Protein AF-Q0U3T4-F1 (afdb_monomer)

Sequence (318 aa):
MARTIWIHTSEREGELGKEDLLNKLTALNLLNAFACSVKHRLRFEPGIDYPDLRERVEFLDTFAKAADVDIPPPSDKGKAKAVGEYLGVTFAESNPRKRIKRSKKPLGNLSLEILNHLSCYVHSVIDNDTLKIGLYQNQAITGIVQLNEALTGMDRVLQTPLPIAYSIAISQITWVYVMMLPFQLWDDLRWITIPGCIFAAYIIIGLAAIGREIENPFGNDVNDLPLEAYCEELELDIDTITSQPAPTAREFMRRDGNMPIWPLSQKNYESWAGRSKQDIRDALMTKTKADMAVRKSFAVSRDSESDEKAGHTLQQDA

Solvent-accessible surface area (backbone atoms only — not comparable to full-atom values): 18547 Å² total; per-residue (Å²): 84,66,65,55,56,60,59,56,40,56,66,52,79,69,74,56,18,56,50,46,51,52,49,50,52,51,51,48,46,42,54,48,32,33,49,46,41,44,50,35,54,65,50,47,49,84,59,46,95,42,88,87,37,28,86,64,44,68,91,55,96,44,56,19,61,72,32,36,85,63,52,69,75,90,75,84,80,53,74,73,38,54,53,28,40,76,70,60,38,72,89,42,48,78,67,60,55,51,57,64,73,67,34,90,62,76,53,59,54,56,42,59,54,48,48,51,54,50,48,52,50,56,49,52,36,47,76,68,58,29,38,72,52,67,70,58,49,49,49,46,53,52,35,52,51,51,53,52,51,48,52,52,53,53,49,48,60,71,72,60,62,78,62,67,66,55,62,48,49,52,48,53,50,52,53,53,48,55,69,47,45,50,73,72,36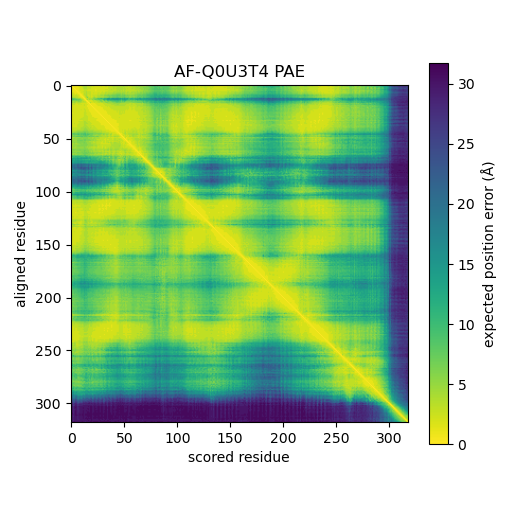,34,87,85,45,50,80,56,25,58,64,50,43,54,54,49,38,50,53,55,52,47,53,56,50,53,57,54,58,68,71,49,50,54,55,87,54,93,88,26,53,66,58,66,58,53,42,52,50,53,42,52,52,52,50,61,62,64,72,47,77,63,83,51,70,71,58,63,59,62,33,78,85,32,40,88,49,61,88,84,36,92,50,31,36,69,71,55,68,77,49,55,76,62,60,53,51,50,51,51,52,50,47,54,52,51,54,49,51,53,53,52,66,70,52,68,80,81,85,78,85,74,74,84,76,73,76,79,80,81,84,85,88,132

Mean predicted aligned error: 10.34 Å

Structure (mmCIF, N/CA/C/O backbone):
data_AF-Q0U3T4-F1
#
_entry.id   AF-Q0U3T4-F1
#
loop_
_atom_site.group_PDB
_atom_site.id
_atom_site.type_symbol
_atom_site.label_atom_id
_atom_site.label_alt_id
_atom_site.label_comp_id
_atom_site.label_asym_id
_atom_site.label_entity_id
_atom_site.label_seq_id
_atom_site.pdbx_PDB_ins_code
_atom_site.Cartn_x
_atom_site.Cartn_y
_atom_site.Cartn_z
_atom_site.occupancy
_atom_site.B_iso_or_equiv
_atom_site.auth_seq_id
_atom_site.auth_comp_id
_atom_site.auth_asym_id
_atom_site.auth_atom_id
_atom_site.pdbx_PDB_model_num
ATOM 1 N N . MET A 1 1 ? -4.725 1.822 12.295 1.00 88.06 1 MET A N 1
ATOM 2 C CA . MET A 1 1 ? -6.019 2.532 12.193 1.00 88.06 1 MET A CA 1
ATOM 3 C C . MET A 1 1 ? -7.215 1.581 12.275 1.00 88.06 1 MET A C 1
ATOM 5 O O . MET A 1 1 ? -8.011 1.764 13.183 1.00 88.06 1 MET A O 1
ATOM 9 N N . ALA A 1 2 ? -7.317 0.536 11.437 1.00 92.94 2 ALA A N 1
ATOM 10 C CA . ALA A 1 2 ? -8.445 -0.416 11.452 1.00 92.94 2 ALA A CA 1
ATOM 11 C C . ALA A 1 2 ? -8.785 -0.980 12.848 1.00 92.94 2 ALA A C 1
ATOM 13 O O . ALA A 1 2 ? -9.919 -0.875 13.303 1.00 92.94 2 ALA A O 1
ATOM 14 N N . ARG A 1 3 ? -7.779 -1.467 13.592 1.00 91.75 3 ARG A N 1
ATOM 15 C CA . ARG A 1 3 ? -7.954 -1.929 14.985 1.00 91.75 3 ARG A CA 1
ATOM 16 C C . ARG A 1 3 ? -8.492 -0.845 15.921 1.00 91.75 3 ARG A C 1
ATOM 18 O O . ARG A 1 3 ? -9.313 -1.142 16.778 1.00 91.75 3 ARG A O 1
ATOM 25 N N . THR A 1 4 ? -8.046 0.401 15.758 1.00 92.19 4 THR A N 1
ATOM 26 C CA . THR A 1 4 ? -8.520 1.533 16.566 1.00 92.19 4 THR A CA 1
ATOM 27 C C . THR A 1 4 ? -10.004 1.783 16.319 1.00 92.19 4 THR A C 1
ATOM 29 O O . THR A 1 4 ? -10.758 1.930 17.273 1.00 92.19 4 THR A O 1
ATOM 32 N N . ILE A 1 5 ? -10.430 1.748 15.053 1.00 93.19 5 ILE A N 1
ATOM 33 C CA . ILE A 1 5 ? -11.838 1.905 14.676 1.00 93.19 5 ILE A CA 1
ATOM 34 C C . ILE A 1 5 ? -12.667 0.731 15.208 1.00 93.19 5 ILE A C 1
ATOM 36 O O . ILE A 1 5 ? -13.675 0.960 15.869 1.00 93.19 5 ILE A O 1
ATOM 40 N N . TRP A 1 6 ? -12.232 -0.508 14.972 1.00 94.25 6 TRP A N 1
ATOM 41 C CA . TRP A 1 6 ? -13.007 -1.702 15.315 1.00 94.25 6 TRP A CA 1
ATOM 42 C C . TRP A 1 6 ? -13.125 -1.939 16.828 1.00 94.25 6 TRP A C 1
ATOM 44 O O . TRP A 1 6 ? -14.219 -2.176 17.329 1.00 94.25 6 TRP A O 1
ATOM 54 N N . ILE A 1 7 ? -12.013 -1.838 17.569 1.00 91.81 7 ILE A N 1
ATOM 55 C CA . ILE A 1 7 ? -11.947 -2.215 18.992 1.00 91.81 7 ILE A CA 1
ATOM 56 C C . ILE A 1 7 ? -12.351 -1.062 19.916 1.00 91.81 7 ILE A C 1
ATOM 58 O O . ILE A 1 7 ? -12.975 -1.296 20.949 1.00 91.81 7 ILE A O 1
ATOM 62 N N . HIS A 1 8 ? -11.952 0.174 19.602 1.00 91.75 8 HIS A N 1
ATOM 63 C CA . HIS A 1 8 ? -12.076 1.292 20.548 1.00 91.75 8 HIS A CA 1
ATOM 64 C C . HIS A 1 8 ? -13.295 2.182 20.311 1.00 91.75 8 HIS A C 1
ATOM 66 O O . HIS A 1 8 ? -13.649 2.957 21.199 1.00 91.75 8 HIS A O 1
ATOM 72 N N . THR A 1 9 ? -13.958 2.055 19.163 1.00 91.62 9 THR A N 1
ATOM 73 C CA . THR A 1 9 ? -15.224 2.748 18.906 1.00 91.62 9 THR A CA 1
ATOM 74 C C . THR A 1 9 ? -16.360 1.937 19.519 1.00 91.62 9 THR A C 1
ATOM 76 O O . THR A 1 9 ? -16.611 0.804 19.109 1.00 91.62 9 THR A O 1
ATOM 79 N N . SER A 1 10 ? -17.044 2.497 20.511 1.00 90.69 10 SER A N 1
ATOM 80 C CA . SER A 1 10 ? -18.231 1.872 21.103 1.00 90.69 10 SER A CA 1
ATOM 81 C C . SER A 1 10 ? -19.449 1.985 20.182 1.00 90.69 10 SER A C 1
ATOM 83 O O . SER A 1 10 ? -19.567 2.943 19.427 1.00 90.69 10 SER A O 1
ATOM 85 N N . GLU A 1 11 ? -20.336 0.994 20.232 1.00 91.75 11 GLU A N 1
ATOM 86 C CA . GLU A 1 11 ? -21.636 1.018 19.549 1.00 91.75 11 GLU A CA 1
ATOM 87 C C . GLU A 1 11 ? -22.706 1.494 20.531 1.00 91.75 11 GLU A C 1
ATOM 89 O O . GLU A 1 11 ? -22.725 1.063 21.689 1.00 91.75 11 GLU A O 1
ATOM 94 N N . ARG A 1 12 ? -23.572 2.413 20.090 1.00 91.06 12 ARG A N 1
ATOM 95 C CA . ARG A 1 12 ? -24.692 2.913 20.901 1.00 91.06 12 ARG A CA 1
ATOM 96 C C . ARG A 1 12 ? -25.803 1.862 21.017 1.00 91.06 12 ARG A C 1
ATOM 98 O O . ARG A 1 12 ? -25.859 0.907 20.251 1.00 91.06 12 ARG A O 1
ATOM 105 N N . GLU A 1 13 ? -26.703 2.021 21.986 1.00 89.06 13 GLU A N 1
ATOM 106 C CA . GLU A 1 13 ? -27.829 1.092 22.152 1.00 89.06 13 GLU A CA 1
ATOM 107 C C . GLU A 1 13 ? -28.941 1.329 21.109 1.00 89.06 13 GLU A C 1
ATOM 109 O O . GLU A 1 13 ? -29.185 2.459 20.678 1.00 89.06 13 GLU A O 1
ATOM 114 N N . GLY A 1 14 ? -29.647 0.258 20.724 1.00 89.19 14 GLY A N 1
ATOM 115 C CA . GLY A 1 14 ? -30.789 0.305 19.801 1.00 89.19 14 GLY A CA 1
ATOM 116 C C . GLY A 1 14 ? -30.404 0.369 18.317 1.00 89.19 14 GLY A C 1
ATOM 117 O O . GLY A 1 14 ? -29.352 -0.123 17.914 1.00 89.19 14 GLY A O 1
ATOM 118 N N . GLU A 1 15 ? -31.263 0.979 17.492 1.00 87.50 15 GLU A N 1
ATOM 119 C CA . GLU A 1 15 ? -31.046 1.119 16.037 1.00 87.50 15 GLU A CA 1
ATOM 120 C C . GLU A 1 15 ? -29.779 1.922 15.695 1.00 87.50 15 GLU A C 1
ATOM 122 O O . GLU A 1 15 ? -29.127 1.658 14.686 1.00 87.50 15 GLU A O 1
ATOM 127 N N . LEU A 1 16 ? -29.375 2.843 16.575 1.00 88.00 16 LEU A N 1
ATOM 128 C CA . LEU A 1 16 ? -28.151 3.633 16.419 1.00 88.00 16 LEU A CA 1
ATOM 129 C C . LEU A 1 16 ? -26.885 2.766 16.464 1.00 88.00 16 LEU A C 1
ATOM 131 O O . LEU A 1 16 ? -25.924 3.062 15.763 1.00 88.00 16 LEU A O 1
ATOM 135 N N . GLY A 1 17 ? -26.881 1.671 17.231 1.00 89.31 17 GLY A N 1
ATOM 136 C CA . GLY A 1 17 ? -25.743 0.747 17.272 1.00 89.31 17 GLY A CA 1
ATOM 137 C C . GLY A 1 17 ? -25.529 0.014 15.953 1.00 89.31 17 GLY A C 1
ATOM 138 O O . GLY A 1 17 ? -24.395 -0.201 15.527 1.00 89.31 17 GLY A O 1
ATOM 139 N N . LYS A 1 18 ? -26.623 -0.321 15.261 1.00 92.00 18 LYS A N 1
ATOM 140 C CA . LYS A 1 18 ? -26.563 -0.928 13.929 1.00 92.00 18 LYS A CA 1
ATOM 141 C C . LYS A 1 18 ? -26.003 0.054 12.902 1.00 92.00 18 LYS A C 1
ATOM 143 O O . LYS A 1 18 ? -25.188 -0.338 12.072 1.00 92.00 18 LYS A O 1
ATOM 148 N N . GLU A 1 19 ? -26.418 1.315 12.970 1.00 92.88 19 GLU A N 1
ATOM 149 C CA . GLU A 1 19 ? -25.866 2.380 12.131 1.00 92.88 19 G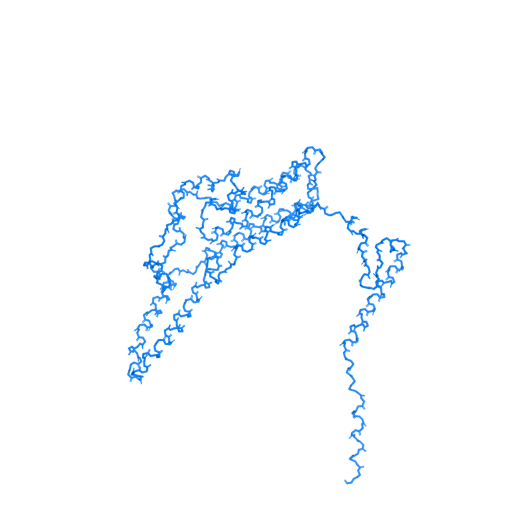LU A CA 1
ATOM 150 C C . GLU A 1 19 ? -24.367 2.582 12.400 1.00 92.88 19 GLU A C 1
ATOM 152 O O . GLU A 1 19 ? -23.573 2.598 11.462 1.00 92.88 19 GLU A O 1
ATOM 157 N N . ASP A 1 20 ? -23.958 2.634 13.671 1.00 92.88 20 ASP A N 1
ATOM 158 C CA . ASP A 1 20 ? -22.551 2.752 14.066 1.00 92.88 20 ASP A CA 1
ATOM 159 C C . ASP A 1 20 ? -21.711 1.592 13.514 1.00 92.88 20 ASP A C 1
ATOM 161 O O . ASP A 1 20 ? -20.620 1.811 12.985 1.00 92.88 20 ASP A O 1
ATOM 165 N N . LEU A 1 21 ? -22.225 0.360 13.572 1.00 92.62 21 LEU A N 1
ATOM 166 C CA . LEU A 1 21 ? -21.556 -0.813 13.011 1.00 92.62 21 LEU A CA 1
ATOM 167 C C . LEU A 1 21 ? -21.395 -0.715 11.485 1.00 92.62 21 LEU A C 1
ATOM 169 O O . LEU A 1 21 ? -20.313 -0.979 10.959 1.00 92.62 21 LEU A O 1
ATOM 173 N N . LEU A 1 22 ? -22.441 -0.299 10.766 1.00 93.81 22 LEU A N 1
ATOM 174 C CA . LEU A 1 22 ? -22.380 -0.098 9.313 1.00 93.81 22 LEU A CA 1
ATOM 175 C C . LEU A 1 22 ? -21.418 1.036 8.932 1.00 93.81 22 LEU A C 1
ATOM 177 O O . LEU A 1 22 ? -20.668 0.912 7.960 1.00 93.81 22 LEU A O 1
ATOM 181 N N . ASN A 1 23 ? -21.375 2.107 9.723 1.00 93.81 23 ASN A N 1
ATOM 182 C CA . ASN A 1 23 ? -20.444 3.215 9.531 1.00 93.81 23 ASN A CA 1
ATOM 183 C C . ASN A 1 23 ? -18.992 2.774 9.766 1.00 93.81 23 ASN A C 1
ATOM 185 O O . ASN A 1 23 ? -18.118 3.122 8.971 1.00 93.81 23 ASN A O 1
ATOM 189 N N . LYS A 1 24 ? -18.726 1.939 10.784 1.00 94.06 24 LYS A N 1
ATOM 190 C CA . LYS A 1 24 ? -17.404 1.320 10.987 1.00 94.06 24 LYS A CA 1
ATOM 191 C C . LYS A 1 24 ? -16.988 0.493 9.779 1.00 94.06 24 LYS A C 1
ATOM 193 O O . LYS A 1 24 ? -15.879 0.673 9.285 1.00 94.06 24 LYS A O 1
ATOM 198 N N . LEU A 1 25 ? -17.862 -0.394 9.298 1.00 94.00 25 LEU A N 1
ATOM 199 C CA . LEU A 1 25 ? -17.578 -1.236 8.132 1.00 94.00 25 LEU A CA 1
ATOM 200 C C . LEU A 1 25 ? -17.308 -0.388 6.887 1.00 94.00 25 LEU A C 1
ATOM 202 O O . LEU A 1 25 ? -16.352 -0.645 6.162 1.00 94.00 25 LEU A O 1
ATOM 206 N N . THR A 1 26 ? -18.084 0.675 6.684 1.00 95.12 26 THR A N 1
ATOM 207 C CA . THR A 1 26 ? -17.860 1.626 5.590 1.00 95.12 26 THR A CA 1
ATOM 208 C C . THR A 1 26 ? -16.496 2.305 5.718 1.00 95.12 26 THR A C 1
ATOM 210 O O . THR A 1 26 ? -15.739 2.340 4.752 1.00 95.12 26 THR A O 1
ATOM 213 N N . ALA A 1 27 ? -16.119 2.774 6.910 1.00 95.38 27 ALA A N 1
ATOM 214 C CA . ALA A 1 27 ? -14.804 3.367 7.145 1.00 95.38 27 ALA A CA 1
ATOM 215 C C . ALA A 1 27 ? -13.653 2.372 6.910 1.00 95.38 27 ALA A C 1
ATOM 217 O O . ALA A 1 27 ? -12.617 2.745 6.367 1.00 95.38 27 ALA A O 1
ATOM 218 N N . LEU A 1 28 ? -13.825 1.101 7.278 1.00 95.50 28 LEU A N 1
ATOM 219 C CA . LEU A 1 28 ? -12.842 0.050 7.010 1.00 95.50 28 LEU A CA 1
ATOM 220 C C . LEU A 1 28 ? -12.736 -0.268 5.510 1.00 95.50 28 LEU A C 1
ATOM 222 O O . LEU A 1 28 ? -11.628 -0.370 4.989 1.00 95.50 28 LEU A O 1
ATOM 226 N N . ASN A 1 29 ? -13.858 -0.302 4.791 1.00 95.00 29 ASN A N 1
ATOM 227 C CA . ASN A 1 29 ? -13.867 -0.426 3.332 1.00 95.00 29 ASN A CA 1
ATOM 228 C C . ASN A 1 29 ? -13.176 0.756 2.644 1.00 95.00 29 ASN A C 1
ATOM 230 O O . ASN A 1 29 ? -12.482 0.554 1.650 1.00 95.00 29 ASN A O 1
ATOM 234 N N . LEU A 1 30 ? -13.304 1.971 3.186 1.00 95.62 30 LEU A N 1
ATOM 235 C CA . LEU A 1 30 ? -12.577 3.145 2.698 1.00 95.62 30 LEU A CA 1
ATOM 236 C C . LEU A 1 30 ? -11.061 3.048 2.940 1.00 95.62 30 LEU A C 1
ATOM 238 O O . LEU A 1 30 ? -10.297 3.582 2.140 1.00 95.62 30 LEU A O 1
ATOM 242 N N . LEU A 1 31 ? -10.598 2.343 3.980 1.00 95.69 31 LEU A N 1
ATOM 243 C CA . LEU A 1 31 ? -9.165 2.058 4.154 1.00 95.69 31 LEU A CA 1
ATOM 244 C C . LEU A 1 31 ? -8.633 1.127 3.055 1.00 95.69 31 LEU A C 1
ATOM 246 O O . LEU A 1 31 ? -7.567 1.396 2.503 1.00 95.69 31 LEU A O 1
ATOM 250 N N . ASN A 1 32 ? -9.391 0.089 2.691 1.00 95.19 32 ASN A N 1
ATOM 251 C CA . ASN A 1 32 ? -9.050 -0.780 1.556 1.00 95.19 32 ASN A CA 1
ATOM 252 C C . ASN A 1 32 ? -9.109 -0.016 0.227 1.00 95.19 32 ASN A C 1
ATOM 254 O O . ASN A 1 32 ? -8.196 -0.111 -0.595 1.00 95.19 32 ASN A O 1
ATOM 258 N N . ALA A 1 33 ? -10.140 0.814 0.041 1.00 95.69 33 ALA A N 1
ATOM 259 C CA . ALA A 1 33 ? -10.273 1.665 -1.135 1.00 95.69 33 ALA A CA 1
ATOM 260 C C . ALA A 1 33 ? -9.103 2.649 -1.271 1.00 95.69 33 ALA A C 1
ATOM 262 O O . ALA A 1 33 ? -8.633 2.876 -2.381 1.00 95.69 33 ALA A O 1
ATOM 263 N N . PHE A 1 34 ? -8.595 3.194 -0.159 1.00 96.38 34 PHE A N 1
ATOM 264 C CA . PHE A 1 34 ? -7.404 4.043 -0.154 1.00 96.38 34 PHE A CA 1
ATOM 265 C C . PHE A 1 34 ? -6.159 3.294 -0.653 1.00 96.38 34 PHE A C 1
ATOM 267 O O . PHE A 1 34 ? -5.410 3.828 -1.469 1.00 96.38 34 PHE A O 1
ATOM 274 N N . ALA A 1 35 ? -5.934 2.053 -0.209 1.00 95.88 35 ALA A N 1
ATOM 275 C CA . ALA A 1 35 ? -4.806 1.251 -0.688 1.00 95.88 35 ALA A CA 1
ATOM 276 C C . ALA A 1 35 ? -4.906 0.987 -2.204 1.00 95.88 35 ALA A C 1
ATOM 278 O O . ALA A 1 35 ? -3.951 1.234 -2.946 1.00 95.88 35 ALA A O 1
ATOM 279 N N . CYS A 1 36 ? -6.093 0.600 -2.682 1.00 95.38 36 CYS A N 1
ATOM 280 C CA . CYS A 1 36 ? -6.341 0.370 -4.106 1.00 95.38 36 CYS A CA 1
ATOM 281 C C . CYS A 1 36 ? -6.208 1.664 -4.929 1.00 95.38 36 CYS A C 1
ATOM 283 O O . CYS A 1 36 ? -5.587 1.670 -5.992 1.00 95.38 36 CYS A O 1
ATOM 285 N N . SER A 1 37 ? -6.712 2.797 -4.430 1.00 95.31 37 SER A N 1
ATOM 286 C CA . SER A 1 37 ? -6.597 4.081 -5.129 1.00 95.31 37 SER A CA 1
ATOM 287 C C . SER A 1 37 ? -5.144 4.549 -5.233 1.00 95.31 37 SER A C 1
ATOM 289 O O . SER A 1 37 ? -4.747 5.114 -6.252 1.00 95.31 37 SER A O 1
ATOM 291 N N . VAL A 1 38 ? -4.324 4.294 -4.207 1.00 95.12 38 VAL A N 1
ATOM 292 C CA . VAL A 1 38 ? -2.877 4.545 -4.241 1.00 95.12 38 VAL A CA 1
ATOM 293 C C . VAL A 1 38 ? -2.198 3.684 -5.304 1.00 95.12 38 VAL A C 1
ATOM 295 O O . VAL A 1 38 ? -1.413 4.220 -6.083 1.00 95.12 38 VAL A O 1
ATOM 298 N N . LYS A 1 39 ? -2.522 2.389 -5.392 1.00 94.56 39 LYS A N 1
ATOM 299 C CA . LYS A 1 39 ? -1.996 1.503 -6.442 1.00 94.56 39 LYS A CA 1
ATOM 300 C C . LYS A 1 39 ? -2.257 2.070 -7.842 1.00 94.56 39 LYS A C 1
ATOM 302 O O . LYS A 1 39 ? -1.315 2.277 -8.607 1.00 94.56 39 LYS A O 1
ATOM 307 N N . HIS A 1 40 ? -3.512 2.390 -8.166 1.00 92.31 40 HIS A N 1
ATOM 308 C CA . HIS A 1 40 ? -3.862 2.946 -9.482 1.00 92.31 40 HIS A CA 1
ATOM 309 C C . HIS A 1 40 ? -3.188 4.300 -9.737 1.00 92.31 40 HIS A C 1
ATOM 311 O O . HIS A 1 40 ? -2.715 4.587 -10.841 1.00 92.31 40 HIS A O 1
ATOM 317 N N . ARG A 1 41 ? -3.045 5.123 -8.695 1.00 91.94 41 ARG A N 1
ATOM 318 C CA . ARG A 1 41 ? -2.297 6.379 -8.782 1.00 91.94 41 ARG A CA 1
ATOM 319 C C . ARG A 1 41 ? -0.833 6.151 -9.162 1.00 91.94 41 ARG A C 1
ATOM 321 O O . ARG A 1 41 ? -0.337 6.847 -10.051 1.00 91.94 41 ARG A O 1
ATOM 328 N N . LEU A 1 42 ? -0.161 5.189 -8.529 1.00 91.69 42 LEU A N 1
ATOM 329 C CA . LEU A 1 42 ? 1.243 4.871 -8.802 1.00 91.69 42 LEU A CA 1
ATOM 330 C C . LEU A 1 42 ? 1.460 4.364 -10.232 1.00 91.69 42 LEU A C 1
ATOM 332 O O . LEU A 1 42 ? 2.486 4.662 -10.838 1.00 91.69 42 LEU A O 1
ATOM 336 N N . ARG A 1 43 ? 0.457 3.706 -10.816 1.00 90.12 43 ARG A N 1
ATOM 337 C CA . ARG A 1 43 ? 0.480 3.234 -12.209 1.00 90.12 43 ARG A CA 1
ATOM 338 C C . ARG A 1 43 ? 0.032 4.255 -13.250 1.00 90.12 43 ARG A C 1
ATOM 340 O O . ARG A 1 43 ? -0.008 3.949 -14.440 1.00 90.12 43 ARG A O 1
ATOM 347 N N . PHE A 1 44 ? -0.273 5.487 -12.839 1.00 88.50 44 PHE A N 1
ATOM 348 C CA . PHE A 1 44 ? -0.847 6.519 -13.710 1.00 88.50 44 PHE A CA 1
ATOM 349 C C . PHE A 1 44 ? -2.163 6.084 -14.375 1.00 88.50 44 PHE A C 1
ATOM 351 O O . PHE A 1 44 ? -2.447 6.446 -15.522 1.00 88.50 44 PHE A O 1
ATOM 358 N N . GLU A 1 45 ? -2.973 5.334 -13.637 1.00 87.94 45 GLU A N 1
ATOM 359 C CA . GLU A 1 45 ? -4.289 4.842 -14.023 1.00 87.94 45 GLU A CA 1
ATOM 360 C C . GLU A 1 45 ? -5.366 5.766 -13.427 1.00 87.94 45 GLU A C 1
ATOM 362 O O . GLU A 1 45 ? -5.761 5.603 -12.276 1.00 87.94 45 GLU A O 1
ATOM 367 N N . PRO A 1 46 ? -5.823 6.805 -14.157 1.00 85.88 46 PRO A N 1
ATOM 368 C CA . PRO A 1 46 ? -6.833 7.720 -13.636 1.00 85.88 46 PRO A CA 1
ATOM 369 C C . PRO A 1 46 ? -8.234 7.102 -13.681 1.00 85.88 46 PRO A C 1
ATOM 371 O O . PRO A 1 46 ? -8.489 6.213 -14.499 1.00 85.88 46 PRO A O 1
ATOM 374 N N . GLY A 1 47 ? -9.140 7.659 -12.878 1.00 84.88 47 GLY A N 1
ATOM 375 C CA . GLY A 1 47 ? -10.559 7.301 -12.860 1.00 84.88 47 GLY A CA 1
ATOM 376 C C . GLY A 1 47 ? -10.946 6.424 -11.677 1.00 84.88 47 GLY A C 1
ATOM 377 O O . GLY A 1 47 ? -10.136 6.178 -10.782 1.00 84.88 47 GLY A O 1
ATOM 378 N N . ILE A 1 48 ? -12.202 5.984 -11.687 1.00 86.56 48 ILE A N 1
ATOM 379 C CA . ILE A 1 48 ? -12.765 5.072 -10.677 1.00 86.56 48 ILE A CA 1
ATOM 380 C C . ILE A 1 48 ? -13.205 3.730 -11.268 1.00 86.56 48 ILE A C 1
ATOM 382 O O . ILE A 1 48 ? -13.567 2.832 -10.513 1.00 86.56 48 ILE A O 1
ATOM 386 N N . ASP A 1 49 ? -13.188 3.596 -12.597 1.00 86.56 49 ASP A N 1
ATOM 387 C CA . ASP A 1 49 ? -13.716 2.443 -13.332 1.00 86.56 49 ASP A CA 1
ATOM 388 C C . ASP A 1 49 ? -12.766 1.232 -13.311 1.00 86.56 49 ASP A C 1
ATOM 390 O O . ASP A 1 49 ? -12.340 0.713 -14.343 1.00 86.56 49 ASP A O 1
ATOM 394 N N . TYR A 1 50 ? -12.401 0.801 -12.105 1.00 89.56 50 TYR A N 1
ATOM 395 C CA . TYR A 1 50 ? -11.625 -0.408 -11.844 1.00 89.56 50 TYR A CA 1
ATOM 396 C C . TYR A 1 50 ? -12.455 -1.344 -10.955 1.00 89.56 50 TYR A C 1
ATOM 398 O O . TYR A 1 50 ? -13.105 -0.863 -10.024 1.00 89.56 50 TYR A O 1
ATOM 406 N N . PRO A 1 51 ? -12.484 -2.661 -11.225 1.00 87.62 51 PRO A N 1
ATOM 407 C CA . PRO A 1 51 ? -13.388 -3.593 -10.541 1.00 87.62 51 PRO A CA 1
ATOM 408 C C . PRO A 1 51 ? -13.160 -3.662 -9.024 1.00 87.62 51 PRO A C 1
ATOM 410 O O . PRO A 1 51 ? -14.105 -3.809 -8.261 1.00 87.62 51 PRO A O 1
ATOM 413 N N . ASP A 1 52 ? -11.919 -3.497 -8.582 1.00 89.25 52 ASP A N 1
ATOM 414 C CA . ASP A 1 52 ? -11.491 -3.489 -7.182 1.00 89.25 52 ASP A CA 1
ATOM 415 C C . ASP A 1 52 ? -11.781 -2.169 -6.442 1.00 89.25 52 ASP A C 1
ATOM 417 O O . ASP A 1 52 ? -11.798 -2.130 -5.209 1.00 89.25 52 ASP A O 1
ATOM 421 N N . LEU A 1 53 ? -12.040 -1.084 -7.178 1.00 90.25 53 LEU A N 1
ATOM 422 C CA . LEU A 1 53 ? -12.196 0.264 -6.627 1.00 90.25 53 LEU A CA 1
ATOM 423 C C . LEU A 1 53 ? -13.620 0.809 -6.759 1.00 90.25 53 LEU A C 1
ATOM 425 O O . LEU A 1 53 ? -14.127 1.444 -5.831 1.00 90.25 53 LEU A O 1
ATOM 429 N N . ARG A 1 54 ? -14.267 0.563 -7.903 1.00 89.44 54 ARG A N 1
ATOM 430 C CA . ARG A 1 54 ? -15.561 1.138 -8.276 1.00 89.44 54 ARG A CA 1
ATOM 431 C C . ARG A 1 54 ? -16.610 0.876 -7.205 1.00 89.44 54 ARG A C 1
ATOM 433 O O . ARG A 1 54 ? -17.209 1.815 -6.689 1.00 89.44 54 ARG A O 1
ATOM 440 N N . GLU A 1 55 ? -16.767 -0.380 -6.806 1.00 89.00 55 GLU A N 1
ATOM 441 C CA . GLU A 1 55 ? -17.791 -0.797 -5.843 1.00 89.00 55 GLU A CA 1
ATOM 442 C C . GLU A 1 55 ? -17.614 -0.145 -4.461 1.00 89.00 55 GLU A C 1
ATOM 444 O O . GLU A 1 55 ? -18.589 0.095 -3.750 1.00 89.00 55 GLU A O 1
ATOM 449 N N . ARG A 1 56 ? -16.375 0.204 -4.089 1.00 89.19 56 ARG A N 1
ATOM 450 C CA . ARG A 1 56 ? -16.039 0.784 -2.778 1.00 89.19 56 ARG A CA 1
ATOM 451 C C . ARG A 1 56 ? -16.090 2.311 -2.742 1.00 89.19 56 ARG A C 1
ATOM 453 O O . ARG A 1 56 ? -16.027 2.884 -1.658 1.00 89.19 56 ARG A O 1
ATOM 460 N N . VAL A 1 57 ? -16.146 2.974 -3.895 1.00 91.38 57 VAL A N 1
ATOM 461 C CA . VAL A 1 57 ? -15.965 4.434 -4.005 1.00 91.38 57 VAL A CA 1
ATOM 462 C C . VAL A 1 57 ? -17.087 5.105 -4.796 1.00 91.38 57 VAL A C 1
ATOM 464 O O . VAL A 1 57 ? -17.304 6.303 -4.640 1.00 91.38 57 VAL A O 1
ATOM 467 N N . GLU A 1 58 ? -17.857 4.369 -5.601 1.00 89.75 58 GLU A N 1
ATOM 468 C CA . GLU A 1 58 ? -18.906 4.934 -6.462 1.00 89.75 58 GLU A CA 1
ATOM 469 C C . GLU A 1 58 ? -19.969 5.725 -5.684 1.00 89.75 58 GLU A C 1
ATOM 471 O O . GLU A 1 58 ? -20.534 6.680 -6.218 1.00 89.75 58 GLU A O 1
ATOM 476 N N . PHE A 1 59 ? -20.220 5.394 -4.416 1.00 91.31 59 PHE A N 1
ATOM 477 C CA . PHE A 1 59 ? -21.158 6.137 -3.570 1.00 91.31 59 PHE A CA 1
ATOM 478 C C . PHE A 1 59 ? -20.614 7.485 -3.062 1.00 91.31 59 PHE A C 1
ATOM 480 O O . PHE A 1 59 ? -21.398 8.309 -2.594 1.00 91.31 59 PHE A O 1
ATOM 487 N N . LEU A 1 60 ? -19.303 7.729 -3.150 1.00 90.69 60 LEU A N 1
ATOM 488 C CA . LEU A 1 60 ? -18.684 8.985 -2.732 1.00 90.69 60 LEU A CA 1
ATOM 489 C C . LEU A 1 60 ? -18.855 10.063 -3.810 1.00 90.69 60 LEU A C 1
ATOM 491 O O . LEU A 1 60 ? -18.741 9.802 -5.013 1.00 90.69 60 LEU A O 1
ATOM 495 N N . ASP A 1 61 ? -19.082 11.298 -3.370 1.00 88.94 61 ASP A N 1
ATOM 496 C CA . ASP A 1 61 ? -19.073 12.468 -4.246 1.00 88.94 61 ASP A CA 1
ATOM 497 C C . ASP A 1 61 ? -17.634 12.976 -4.401 1.00 88.94 61 ASP A C 1
ATOM 499 O O . ASP A 1 61 ? -17.123 13.719 -3.565 1.00 88.94 61 ASP A O 1
ATOM 503 N N . THR A 1 62 ? -16.954 12.490 -5.442 1.00 88.56 62 THR A N 1
ATOM 504 C CA . THR A 1 62 ? -15.531 12.753 -5.699 1.00 88.56 62 THR A CA 1
ATOM 505 C C . THR A 1 62 ? -15.327 13.467 -7.031 1.00 88.56 62 THR A C 1
ATOM 507 O O . THR A 1 62 ? -16.016 13.212 -8.025 1.00 88.56 62 THR A O 1
ATOM 510 N N . PHE A 1 63 ? -14.314 14.329 -7.091 1.00 86.94 63 PHE A N 1
ATOM 511 C CA . PHE A 1 63 ? -13.861 14.947 -8.336 1.00 86.94 63 PHE A CA 1
ATOM 512 C C . PHE A 1 63 ? -13.366 13.888 -9.323 1.00 86.94 63 PHE A C 1
ATOM 514 O O . PHE A 1 63 ? -13.577 14.032 -10.527 1.00 86.94 63 PHE A O 1
ATOM 521 N N . ALA A 1 64 ? -12.766 12.807 -8.816 1.00 85.38 64 ALA A N 1
ATOM 522 C CA . ALA A 1 64 ? -12.354 11.665 -9.625 1.00 85.38 64 ALA A CA 1
ATOM 523 C C . ALA A 1 64 ? -13.541 11.011 -10.352 1.00 85.38 64 ALA A C 1
ATOM 525 O O . ALA A 1 64 ? -13.464 10.789 -11.560 1.00 85.38 64 ALA A O 1
ATOM 526 N N . LYS A 1 65 ? -14.666 10.790 -9.656 1.00 86.44 65 LYS A N 1
ATOM 527 C CA . LYS A 1 65 ? -15.911 10.287 -10.259 1.00 86.44 65 LYS A CA 1
ATOM 528 C C . LYS A 1 65 ? -16.472 11.249 -11.303 1.00 86.44 65 LYS A C 1
ATOM 530 O O . LYS A 1 65 ? -16.865 10.828 -12.386 1.00 86.44 65 LYS A O 1
ATOM 535 N N . ALA A 1 66 ? -16.492 12.546 -11.001 1.00 85.88 66 ALA A N 1
ATOM 536 C CA . ALA A 1 66 ? -16.988 13.556 -11.934 1.00 85.88 66 ALA A CA 1
ATOM 537 C C . ALA A 1 66 ? -16.130 13.663 -13.209 1.00 85.88 66 ALA A C 1
ATOM 539 O O . ALA A 1 66 ? -16.641 14.013 -14.275 1.00 85.88 66 ALA A O 1
ATOM 540 N N . ALA A 1 67 ? -14.830 13.375 -13.106 1.00 83.81 67 ALA A N 1
ATOM 541 C CA . ALA A 1 67 ? -13.898 13.427 -14.224 1.00 83.81 67 ALA A CA 1
ATOM 542 C C . ALA A 1 67 ? -13.875 12.141 -15.069 1.00 83.81 67 ALA A C 1
ATOM 544 O O . ALA A 1 67 ? -13.426 12.197 -16.212 1.00 83.81 67 ALA A O 1
ATOM 545 N N . ASP A 1 68 ? -14.368 11.017 -14.539 1.00 81.38 68 ASP A N 1
ATOM 546 C CA . ASP A 1 68 ? -14.294 9.680 -15.146 1.00 81.38 68 ASP A CA 1
ATOM 547 C C . ASP A 1 68 ? -14.897 9.621 -16.561 1.00 81.38 68 ASP A C 1
ATOM 549 O O . ASP A 1 68 ? -14.295 9.077 -17.485 1.00 81.38 68 ASP A O 1
ATOM 553 N N . VAL A 1 69 ? -16.024 10.309 -16.767 1.00 76.38 69 VAL A N 1
ATOM 554 C CA . VAL A 1 69 ? -16.739 10.394 -18.057 1.00 76.38 69 VAL A CA 1
ATOM 555 C C . VAL A 1 69 ? -15.876 10.993 -19.178 1.00 76.38 69 VAL A C 1
ATOM 557 O O . VAL A 1 69 ? -16.071 10.690 -20.354 1.00 76.38 69 VAL A O 1
ATOM 560 N N . ASP A 1 70 ? -14.912 11.845 -18.828 1.00 77.31 70 ASP A N 1
ATOM 561 C CA . ASP A 1 70 ? -14.055 12.551 -19.781 1.00 77.31 70 ASP A CA 1
ATOM 562 C C . ASP A 1 70 ? -12.702 11.848 -20.009 1.00 77.31 70 ASP A C 1
ATOM 564 O O . ASP A 1 70 ? -11.873 12.333 -20.792 1.00 77.31 70 ASP A O 1
ATOM 568 N N . ILE A 1 71 ? -12.450 10.717 -19.336 1.00 79.62 71 ILE A N 1
ATOM 569 C CA . ILE A 1 71 ? -11.188 9.983 -19.440 1.00 79.62 71 ILE A CA 1
ATOM 570 C C . ILE A 1 71 ? -11.169 9.173 -20.742 1.00 79.62 71 ILE A C 1
ATOM 572 O O . ILE A 1 71 ? -12.034 8.330 -20.971 1.00 79.62 71 ILE A O 1
ATOM 576 N N . PRO A 1 72 ? -10.150 9.351 -21.606 1.00 77.62 72 PRO A N 1
ATOM 577 C CA . PRO A 1 72 ? -10.013 8.520 -22.792 1.00 77.62 72 PRO A CA 1
ATOM 578 C C . PRO A 1 72 ? -9.795 7.044 -22.416 1.00 77.62 72 PRO A C 1
ATOM 580 O O . PRO A 1 72 ? -8.956 6.768 -21.541 1.00 77.62 72 PRO A O 1
ATOM 583 N N . PRO A 1 73 ? -10.448 6.095 -23.117 1.00 76.31 73 PRO A N 1
ATOM 584 C CA . PRO A 1 73 ? -10.224 4.674 -22.891 1.00 76.31 73 PRO A CA 1
ATOM 585 C C . PRO A 1 73 ? -8.763 4.292 -23.183 1.00 76.31 73 PRO A C 1
ATOM 587 O O . PRO A 1 73 ? -8.058 5.002 -23.922 1.00 76.31 73 PRO A O 1
ATOM 590 N N . PRO A 1 74 ? -8.275 3.181 -22.602 1.00 72.12 74 PRO A N 1
ATOM 591 C CA . PRO A 1 74 ? -6.955 2.659 -22.923 1.00 72.12 74 PRO A CA 1
ATOM 592 C C . PRO A 1 74 ? -6.837 2.392 -24.432 1.00 72.12 74 PRO A C 1
ATOM 594 O O . PRO A 1 74 ? -7.772 1.943 -25.087 1.00 72.12 74 PRO A O 1
ATOM 597 N N . SER A 1 75 ? -5.680 2.728 -25.002 1.00 69.19 75 SER A N 1
ATOM 598 C CA . SER A 1 75 ? -5.379 2.513 -26.421 1.00 69.19 75 SER A CA 1
ATOM 599 C C . SER A 1 75 ? -4.577 1.231 -26.568 1.00 69.19 75 SER A C 1
ATOM 601 O O . SER A 1 75 ? -3.491 1.149 -25.992 1.00 69.19 75 SER A O 1
ATOM 603 N N . ASP A 1 76 ? -5.031 0.313 -27.419 1.00 66.25 76 ASP A N 1
ATOM 604 C CA . ASP A 1 76 ? -4.271 -0.893 -27.756 1.00 66.25 76 ASP A CA 1
ATOM 605 C C . ASP A 1 76 ? -2.915 -0.543 -28.382 1.00 66.25 76 ASP A C 1
ATOM 607 O O . ASP A 1 76 ? -2.788 0.371 -29.212 1.00 66.25 76 ASP A O 1
ATOM 611 N N . LYS A 1 77 ? -1.869 -1.263 -27.963 1.00 67.75 77 LYS A N 1
ATOM 612 C CA . LYS A 1 77 ? -0.516 -1.110 -28.509 1.00 67.75 77 LYS A CA 1
ATOM 613 C C . LYS A 1 77 ? -0.428 -1.854 -29.849 1.00 67.75 77 LYS A C 1
ATOM 615 O O . LYS A 1 77 ? -0.670 -3.053 -29.926 1.00 67.75 77 LYS A O 1
ATOM 620 N N . GLY A 1 78 ? -0.035 -1.160 -30.920 1.00 75.19 78 GLY A N 1
ATOM 621 C CA . GLY A 1 78 ? 0.258 -1.803 -32.208 1.00 75.19 78 GLY A CA 1
ATOM 622 C C . GLY A 1 78 ? 1.513 -2.691 -32.147 1.00 75.19 78 GLY A C 1
ATOM 623 O O . GLY A 1 78 ? 2.448 -2.391 -31.407 1.00 75.19 78 GLY A O 1
ATOM 624 N N . LYS A 1 79 ? 1.575 -3.748 -32.972 1.00 74.06 79 LYS A N 1
ATOM 625 C CA . LYS A 1 79 ? 2.657 -4.763 -32.962 1.00 74.06 79 LYS A CA 1
ATOM 626 C C . LYS A 1 79 ? 4.077 -4.180 -33.062 1.00 74.06 79 LYS A C 1
ATOM 628 O O . LYS A 1 79 ? 4.958 -4.592 -32.318 1.00 74.06 79 LYS A O 1
ATOM 633 N N . ALA A 1 80 ? 4.297 -3.186 -33.925 1.00 73.06 80 ALA A N 1
ATOM 634 C CA . ALA A 1 80 ? 5.604 -2.531 -34.073 1.00 73.06 80 ALA A CA 1
ATOM 635 C C . ALA A 1 80 ? 6.041 -1.770 -32.809 1.00 73.06 80 ALA A C 1
ATOM 637 O O . ALA A 1 80 ? 7.229 -1.671 -32.512 1.00 73.06 80 ALA A O 1
ATOM 638 N N . LYS A 1 81 ? 5.073 -1.255 -32.044 1.00 72.94 81 LYS A N 1
ATOM 639 C CA . LYS A 1 81 ? 5.327 -0.515 -30.811 1.00 72.94 81 LYS A CA 1
ATOM 640 C C . LYS A 1 81 ? 5.723 -1.448 -29.667 1.00 72.94 81 LYS A C 1
ATOM 642 O O . LYS A 1 81 ? 6.665 -1.141 -28.952 1.00 72.94 81 LYS A O 1
ATOM 647 N N . ALA A 1 82 ? 5.069 -2.606 -29.572 1.00 73.62 82 ALA A N 1
ATOM 648 C CA . ALA A 1 82 ? 5.420 -3.647 -28.607 1.00 73.62 82 ALA A CA 1
ATOM 649 C C . ALA A 1 82 ? 6.844 -4.189 -28.832 1.00 73.62 82 ALA A C 1
ATOM 651 O O . ALA A 1 82 ? 7.597 -4.361 -27.881 1.00 73.62 82 ALA A O 1
ATOM 652 N N . VAL A 1 83 ? 7.244 -4.392 -30.094 1.00 75.38 83 VAL A N 1
ATOM 653 C CA . VAL A 1 83 ? 8.614 -4.823 -30.427 1.00 75.38 83 VAL A CA 1
ATOM 654 C C . VAL A 1 83 ? 9.642 -3.743 -30.077 1.00 75.38 83 VAL A C 1
ATOM 656 O O . VAL A 1 83 ? 10.687 -4.058 -29.520 1.00 75.38 83 VAL A O 1
ATOM 659 N N . GLY A 1 84 ? 9.355 -2.470 -30.367 1.00 74.12 84 GLY A N 1
ATOM 660 C CA . GLY A 1 84 ? 10.254 -1.369 -30.008 1.00 74.12 84 GLY A CA 1
ATOM 661 C C . GLY A 1 84 ? 10.425 -1.195 -28.494 1.00 74.12 84 GLY A C 1
ATOM 662 O O . GLY A 1 84 ? 11.532 -0.924 -28.038 1.00 74.12 84 GLY A O 1
ATOM 663 N N . GLU A 1 85 ? 9.355 -1.399 -27.726 1.00 72.56 85 GLU A N 1
ATOM 664 C CA . GLU A 1 85 ? 9.365 -1.382 -26.258 1.00 72.56 85 GLU A CA 1
ATOM 665 C C . GLU A 1 85 ? 10.180 -2.556 -25.689 1.00 72.56 85 GLU A C 1
ATOM 667 O O . GLU A 1 85 ? 11.071 -2.334 -24.875 1.00 72.56 85 GLU A O 1
ATOM 672 N N . TYR A 1 86 ? 9.991 -3.773 -26.216 1.00 71.31 86 TYR A N 1
ATOM 673 C CA . TYR A 1 86 ? 10.792 -4.951 -25.850 1.00 71.31 86 TYR A CA 1
ATOM 674 C C . TYR A 1 86 ? 12.289 -4.768 -26.143 1.00 71.31 86 TYR A C 1
ATOM 676 O O . TYR A 1 86 ? 13.145 -5.150 -25.350 1.00 71.31 86 TYR A O 1
ATOM 684 N N . LEU A 1 87 ? 12.622 -4.133 -27.270 1.00 70.69 87 LEU A N 1
ATOM 685 C CA . LEU A 1 87 ? 14.004 -3.816 -27.639 1.00 70.69 87 LEU A CA 1
ATOM 686 C C . LEU A 1 87 ? 14.573 -2.604 -26.878 1.00 70.69 87 LEU A C 1
ATOM 688 O O . LEU A 1 87 ? 15.726 -2.232 -27.093 1.00 70.69 87 LEU A O 1
ATOM 692 N N . GLY A 1 88 ? 13.799 -1.964 -25.995 1.00 63.94 88 GLY A N 1
ATOM 693 C CA . GLY A 1 88 ? 14.268 -0.823 -25.208 1.00 63.94 88 GLY A CA 1
ATOM 694 C C . GLY A 1 88 ? 14.547 0.436 -26.030 1.00 63.94 88 GLY A C 1
ATOM 695 O O . GLY A 1 88 ? 15.386 1.261 -25.652 1.00 63.94 88 GLY A O 1
ATOM 696 N N . VAL A 1 89 ? 13.877 0.577 -27.177 1.00 68.25 89 VAL A N 1
ATOM 697 C CA . VAL A 1 89 ? 13.973 1.761 -28.030 1.00 68.25 89 VAL A CA 1
ATOM 698 C C . VAL A 1 89 ? 13.109 2.859 -27.416 1.00 68.25 89 VAL A C 1
ATOM 700 O O . VAL A 1 89 ? 11.885 2.857 -27.541 1.00 68.25 89 VAL A O 1
ATOM 703 N N . THR A 1 90 ? 13.755 3.832 -26.780 1.00 61.03 90 THR A N 1
ATOM 704 C CA . THR A 1 90 ? 13.108 4.875 -25.961 1.00 61.03 90 THR A CA 1
ATOM 705 C C . THR A 1 90 ? 12.066 5.720 -26.708 1.00 61.03 90 THR A C 1
ATOM 707 O O . THR A 1 90 ? 11.111 6.203 -26.108 1.00 61.03 90 THR A O 1
ATOM 710 N N . PHE A 1 91 ? 12.172 5.864 -28.034 1.00 62.19 91 PHE A N 1
ATOM 711 C CA . PHE A 1 91 ? 11.165 6.567 -28.848 1.00 62.19 91 PHE A CA 1
ATOM 712 C C . PHE A 1 91 ? 9.890 5.749 -29.124 1.00 62.19 91 PHE A C 1
ATOM 714 O O . PHE A 1 91 ? 8.869 6.317 -29.517 1.00 62.19 91 PHE A O 1
ATOM 721 N N . ALA A 1 92 ? 9.936 4.426 -28.945 1.00 61.84 92 ALA A N 1
ATOM 722 C CA . ALA A 1 92 ? 8.799 3.528 -29.144 1.00 61.84 92 ALA A CA 1
ATOM 723 C C . ALA A 1 92 ? 7.972 3.318 -27.861 1.00 61.84 92 ALA A C 1
ATOM 725 O O . ALA A 1 92 ? 6.842 2.833 -27.935 1.00 61.84 92 ALA A O 1
ATOM 726 N N . GLU A 1 93 ? 8.486 3.729 -26.704 1.00 64.25 93 GLU A N 1
ATOM 727 C CA . GLU A 1 93 ? 7.865 3.501 -25.402 1.00 64.25 93 GLU A CA 1
ATOM 728 C C . GLU A 1 93 ? 6.572 4.318 -25.222 1.00 64.25 93 GLU A C 1
ATOM 730 O O . GLU A 1 93 ? 6.438 5.479 -25.636 1.00 64.25 93 GLU A O 1
ATOM 735 N N . SER A 1 94 ? 5.535 3.699 -24.653 1.00 65.62 94 SER A N 1
ATOM 736 C CA . SER A 1 94 ? 4.293 4.414 -24.364 1.00 65.62 94 SER A CA 1
ATOM 737 C C . SER A 1 94 ? 4.432 5.233 -23.090 1.00 65.62 94 SER A C 1
ATOM 739 O O . SER A 1 94 ? 4.561 4.667 -22.017 1.00 65.62 94 SER A O 1
ATOM 741 N N . ASN A 1 95 ? 4.309 6.560 -23.191 1.00 72.12 95 ASN A N 1
ATOM 742 C CA . ASN A 1 95 ? 4.269 7.414 -22.005 1.00 72.12 95 ASN A CA 1
ATOM 743 C C . ASN A 1 95 ? 3.090 7.007 -21.088 1.00 72.12 95 ASN A C 1
ATOM 745 O O . ASN A 1 95 ? 1.937 7.180 -21.510 1.00 72.12 95 ASN A O 1
ATOM 749 N N . PRO A 1 96 ? 3.340 6.538 -19.851 1.00 70.94 96 PRO A N 1
ATOM 750 C CA . PRO A 1 96 ? 2.282 6.084 -18.945 1.00 70.94 96 PRO A CA 1
ATOM 751 C C . PRO A 1 96 ? 1.352 7.236 -18.530 1.00 70.94 96 PRO A C 1
ATOM 753 O O . PRO A 1 96 ? 0.152 7.060 -18.351 1.00 70.94 96 PRO A O 1
ATOM 756 N N . ARG A 1 97 ? 1.846 8.483 -18.544 1.00 77.12 97 ARG A N 1
ATOM 757 C CA . ARG A 1 97 ? 1.062 9.697 -18.244 1.00 77.12 97 ARG A CA 1
ATOM 758 C C . ARG A 1 97 ? 0.204 10.185 -19.413 1.00 77.12 97 ARG A C 1
ATOM 760 O O . ARG A 1 97 ? -0.425 11.239 -19.319 1.00 77.12 97 ARG A O 1
ATOM 767 N N . LYS A 1 98 ? 0.183 9.481 -20.550 1.00 79.31 98 LYS A N 1
ATOM 768 C CA . LYS A 1 98 ? -0.528 9.922 -21.763 1.00 79.31 98 LYS A CA 1
ATOM 769 C C . LYS A 1 98 ? -2.033 10.081 -21.539 1.00 79.31 98 LYS A C 1
ATOM 771 O O . LYS A 1 98 ? -2.606 11.021 -22.084 1.00 79.31 98 LYS A O 1
ATOM 776 N N . ARG A 1 99 ? -2.660 9.194 -20.757 1.00 79.62 99 ARG A N 1
ATOM 777 C CA . ARG A 1 99 ? -4.094 9.280 -20.419 1.00 79.62 99 ARG A CA 1
ATOM 778 C C . ARG A 1 99 ? -4.383 10.534 -19.596 1.00 79.62 99 ARG A C 1
ATOM 780 O O . ARG A 1 99 ? -5.227 11.332 -19.985 1.00 79.62 99 ARG A O 1
ATOM 787 N N . ILE A 1 100 ? -3.580 10.768 -18.559 1.00 82.81 100 ILE A N 1
ATOM 788 C CA . ILE A 1 100 ? -3.664 11.956 -17.698 1.00 82.81 100 ILE A CA 1
ATOM 789 C C . ILE A 1 100 ? -3.498 13.245 -18.516 1.00 82.81 100 ILE A C 1
ATOM 791 O O . ILE A 1 100 ? -4.332 14.139 -18.434 1.00 82.81 100 ILE A O 1
ATOM 795 N N . LYS A 1 101 ? -2.472 13.324 -19.376 1.00 81.81 101 LYS A N 1
ATOM 796 C CA . LYS A 1 101 ? -2.201 14.507 -20.219 1.00 81.81 101 LYS A CA 1
ATOM 797 C C . LYS A 1 101 ? -3.277 14.795 -21.269 1.00 81.81 101 LYS A C 1
ATOM 799 O O . LYS A 1 101 ? -3.336 15.909 -21.778 1.00 81.81 101 LYS A O 1
ATOM 804 N N . ARG A 1 102 ? -4.061 13.789 -21.662 1.00 80.62 102 ARG A N 1
ATOM 805 C CA . ARG A 1 102 ? -5.137 13.931 -22.653 1.00 80.62 102 ARG A CA 1
ATOM 806 C C . ARG A 1 102 ? -6.463 14.354 -22.032 1.00 80.62 102 ARG A C 1
ATOM 808 O O . ARG A 1 102 ? -7.333 14.800 -22.779 1.00 80.62 102 ARG A O 1
ATOM 815 N N . SER A 1 103 ? -6.619 14.212 -20.717 1.00 78.75 103 SER A N 1
ATOM 816 C CA . SER A 1 103 ? -7.808 14.701 -20.027 1.00 78.75 103 SER A CA 1
ATOM 817 C C . SER A 1 103 ? -7.886 16.222 -20.133 1.00 78.75 103 SER A C 1
ATOM 819 O O . SER A 1 103 ? -6.898 16.925 -19.920 1.00 78.75 103 SER A O 1
ATOM 821 N N . LYS A 1 104 ? -9.074 16.732 -20.465 1.00 77.06 104 LYS A N 1
ATOM 822 C CA . LYS A 1 104 ? -9.344 18.177 -20.532 1.00 77.06 104 LYS A CA 1
ATOM 823 C C . LYS A 1 104 ? -9.694 18.769 -19.166 1.00 77.06 104 LYS A C 1
ATOM 825 O O . LYS A 1 104 ? -9.584 19.978 -18.990 1.00 77.06 104 LYS A O 1
ATOM 830 N N . LYS A 1 105 ? -10.133 17.932 -18.222 1.00 80.69 105 LYS A N 1
ATOM 831 C CA . LYS A 1 105 ? -10.533 18.329 -16.868 1.00 80.69 105 LYS A CA 1
ATOM 832 C C . LYS A 1 105 ? -9.524 17.838 -15.827 1.00 80.69 105 LYS A C 1
ATOM 834 O O . LYS A 1 105 ? -8.861 16.819 -16.058 1.00 80.69 105 LYS A O 1
ATOM 839 N N . PRO A 1 106 ? -9.406 18.534 -14.682 1.00 80.94 106 PRO A N 1
ATOM 840 C CA . PRO A 1 106 ? -8.634 18.027 -13.558 1.00 80.94 106 PRO A CA 1
ATOM 841 C C . PRO A 1 106 ? -9.253 16.714 -13.067 1.00 80.94 106 PRO A C 1
ATOM 843 O O . PRO A 1 106 ? -10.446 16.652 -12.795 1.00 80.94 106 PRO A O 1
ATOM 846 N N . LEU A 1 107 ? -8.432 15.670 -12.968 1.00 81.75 107 LEU A N 1
ATOM 847 C CA . LEU A 1 107 ? -8.864 14.305 -12.635 1.00 81.75 107 LEU A CA 1
ATOM 848 C C . LEU A 1 107 ? -9.060 14.072 -11.125 1.00 81.75 107 LEU A C 1
ATOM 850 O O . LEU A 1 107 ? -9.398 12.966 -10.722 1.00 81.75 107 LEU A O 1
ATOM 854 N N . GLY A 1 108 ? -8.822 15.090 -10.293 1.00 84.88 108 GLY A N 1
ATOM 855 C CA . GLY A 1 108 ? -8.836 14.953 -8.835 1.00 84.88 108 GLY A CA 1
ATOM 856 C C . GLY A 1 108 ? -7.669 14.123 -8.290 1.00 84.88 108 GLY A C 1
ATOM 857 O O . GLY A 1 108 ? -6.760 13.713 -9.021 1.00 84.88 108 GLY A O 1
ATOM 858 N N . ASN A 1 109 ? -7.676 13.901 -6.978 1.00 90.50 109 ASN A N 1
ATOM 859 C CA . ASN A 1 109 ? -6.775 12.958 -6.320 1.00 90.50 109 ASN A CA 1
ATOM 860 C C . ASN A 1 109 ? -7.611 12.079 -5.403 1.00 90.50 109 ASN A C 1
ATOM 862 O O . ASN A 1 109 ? -7.799 12.393 -4.229 1.00 90.50 109 ASN A O 1
ATOM 866 N N . LEU A 1 110 ? -8.077 10.964 -5.960 1.00 92.62 110 LEU A N 1
ATOM 867 C CA . LEU A 1 110 ? -9.004 10.087 -5.270 1.00 92.62 110 LEU A CA 1
ATOM 868 C C . LEU A 1 110 ? -8.478 9.618 -3.908 1.00 92.62 110 LEU A C 1
ATOM 870 O O . LEU A 1 110 ? -9.230 9.616 -2.941 1.00 92.62 110 LEU A O 1
ATOM 874 N N . SER A 1 111 ? -7.186 9.295 -3.799 1.00 94.38 111 SER A N 1
ATOM 875 C CA . SER A 1 111 ? -6.592 8.871 -2.527 1.00 94.38 111 SER A CA 1
ATOM 876 C C . SER A 1 111 ? -6.711 9.951 -1.447 1.00 94.38 111 SER A C 1
ATOM 878 O O . SER A 1 111 ? -7.027 9.636 -0.305 1.00 94.38 111 SER A O 1
ATOM 880 N N . LEU A 1 112 ? -6.518 11.230 -1.794 1.00 94.19 112 LEU A N 1
ATOM 881 C CA . LEU A 1 112 ? -6.723 12.342 -0.853 1.00 94.19 112 LEU A CA 1
ATOM 882 C C . LEU A 1 112 ? -8.204 12.566 -0.538 1.00 94.19 112 LEU A C 1
ATOM 884 O O . LEU A 1 112 ? -8.555 12.870 0.598 1.00 94.19 112 LEU A O 1
ATOM 888 N N . GLU A 1 113 ? -9.078 12.412 -1.528 1.00 94.12 113 GLU A N 1
ATOM 889 C CA . GLU A 1 113 ? -10.522 12.570 -1.344 1.00 94.12 113 GLU A CA 1
ATOM 890 C C . GLU A 1 113 ? -11.080 11.493 -0.396 1.00 94.12 113 GLU A C 1
ATOM 892 O O . GLU A 1 113 ? -11.832 11.815 0.523 1.00 94.12 113 GLU A O 1
ATOM 897 N N . ILE A 1 114 ? -10.618 10.242 -0.514 1.00 95.75 114 ILE A N 1
ATOM 898 C CA . ILE A 1 114 ? -10.930 9.161 0.435 1.00 95.75 114 ILE A CA 1
ATOM 899 C C . ILE A 1 114 ? -10.426 9.503 1.846 1.00 95.75 114 ILE A C 1
ATOM 901 O O . ILE A 1 114 ? -11.158 9.316 2.821 1.00 95.75 114 ILE A O 1
ATOM 905 N N . LEU A 1 115 ? -9.211 10.054 1.981 1.00 95.75 115 LEU A N 1
ATOM 906 C CA . LEU A 1 115 ? -8.692 10.494 3.283 1.00 95.75 115 LEU A CA 1
ATOM 907 C C . LEU A 1 115 ? -9.542 11.610 3.908 1.00 95.75 115 LEU A C 1
ATOM 909 O O . LEU A 1 115 ? -9.737 11.607 5.124 1.00 95.75 115 LEU A O 1
ATOM 913 N N . ASN A 1 116 ? -10.096 12.524 3.105 1.00 94.94 116 ASN A N 1
ATOM 914 C CA . ASN A 1 116 ? -11.017 13.549 3.602 1.00 94.94 116 ASN A CA 1
ATOM 915 C C . ASN A 1 116 ? -12.288 12.919 4.186 1.00 94.94 116 ASN A C 1
ATOM 917 O O . ASN A 1 116 ? -12.686 13.268 5.297 1.00 94.94 116 ASN A O 1
ATOM 921 N N . HIS A 1 117 ? -12.884 11.943 3.494 1.00 95.31 117 HIS A N 1
ATOM 922 C CA . HIS A 1 117 ? -14.052 11.219 4.006 1.00 95.31 117 HIS A CA 1
ATOM 923 C C . HIS A 1 117 ? -13.736 10.427 5.285 1.00 95.31 117 HIS A C 1
ATOM 925 O O . HIS A 1 117 ? -14.520 10.455 6.234 1.00 95.31 117 HIS A O 1
ATOM 931 N N . LEU A 1 118 ? -12.566 9.784 5.360 1.00 95.81 118 LEU A N 1
ATOM 932 C CA . LEU A 1 118 ? -12.096 9.111 6.577 1.00 95.81 118 LEU A CA 1
ATOM 933 C C . LEU A 1 118 ? -11.894 10.086 7.745 1.00 95.81 118 LEU A C 1
ATOM 935 O O . LEU A 1 118 ? -12.220 9.757 8.885 1.00 95.81 118 LEU A O 1
ATOM 939 N N . SER A 1 119 ? -11.395 11.292 7.470 1.00 96.19 119 SER A N 1
ATOM 940 C CA . SER A 1 119 ? -11.256 12.355 8.469 1.00 96.19 119 SER A CA 1
ATOM 941 C C . SER A 1 119 ? -12.614 12.807 9.007 1.00 96.19 119 SER A C 1
ATOM 943 O O . SER A 1 119 ? -12.803 12.871 10.223 1.00 96.19 119 SER A O 1
ATOM 945 N N . CYS A 1 120 ? -13.598 13.015 8.125 1.00 95.56 120 CYS A N 1
ATOM 946 C CA . CYS A 1 120 ? -14.975 13.315 8.524 1.00 95.56 120 CYS A CA 1
ATOM 947 C C . CYS A 1 120 ? -15.585 12.196 9.380 1.00 95.56 120 CYS A C 1
ATOM 949 O O . CYS A 1 120 ? -16.240 12.484 10.381 1.00 95.56 120 CYS A O 1
ATOM 951 N N . TYR A 1 121 ? -15.335 10.927 9.039 1.00 95.62 121 TYR A N 1
ATOM 952 C CA . TYR A 1 121 ? -15.781 9.797 9.854 1.00 95.62 121 TYR A CA 1
ATOM 953 C C . TYR A 1 121 ? -15.177 9.838 11.265 1.00 95.62 121 TYR A C 1
ATOM 955 O O . TYR A 1 121 ? -15.919 9.781 12.246 1.00 95.62 121 TYR A O 1
ATOM 963 N N . VAL A 1 122 ? -13.854 10.003 11.390 1.00 95.06 122 VAL A N 1
ATOM 964 C CA . VAL A 1 122 ? -13.192 10.091 12.704 1.00 95.06 122 VAL A CA 1
ATOM 965 C C . VAL A 1 122 ? -13.735 11.267 13.517 1.00 95.06 122 VAL A C 1
ATOM 967 O O . VAL A 1 122 ? -14.001 11.097 14.705 1.00 95.06 122 VAL A O 1
ATO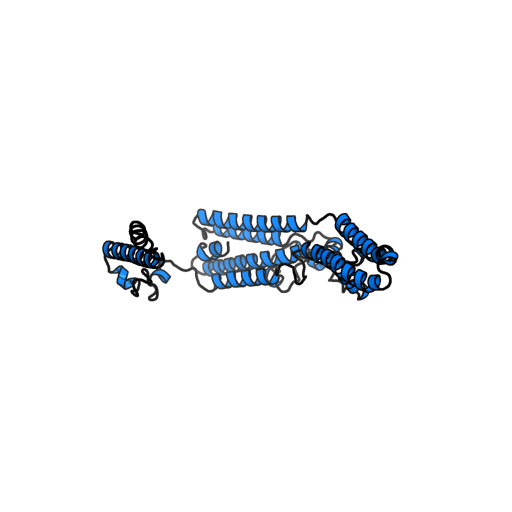M 970 N N . HIS A 1 123 ? -13.972 12.420 12.887 1.00 94.75 123 HIS A N 1
ATOM 971 C CA . HIS A 1 123 ? -14.601 13.569 13.542 1.00 94.75 123 HIS A CA 1
ATOM 972 C C . HIS A 1 123 ? -16.004 13.231 14.065 1.00 94.75 123 HIS A C 1
ATOM 974 O O . HIS A 1 123 ? -16.290 13.453 15.236 1.00 94.75 123 HIS A O 1
ATOM 980 N N . SER A 1 124 ? -16.854 12.604 13.243 1.00 94.12 124 SER A N 1
ATOM 981 C CA . SER A 1 124 ? -18.219 12.224 13.640 1.00 94.12 124 SER A CA 1
ATOM 982 C C . SER A 1 124 ? -18.256 11.238 14.815 1.00 94.12 124 SER A C 1
ATOM 984 O O . SER A 1 124 ? -19.126 11.309 15.679 1.00 94.12 124 SER A O 1
ATOM 986 N N . VAL A 1 125 ? -17.280 10.331 14.880 1.00 93.56 125 VAL A N 1
ATOM 987 C CA . VAL A 1 125 ? -17.130 9.333 15.947 1.00 93.56 125 VAL A CA 1
ATOM 988 C C . VAL A 1 125 ? -16.695 9.977 17.270 1.00 93.56 125 VAL A C 1
ATOM 990 O O . VAL A 1 125 ? -17.102 9.517 18.344 1.00 93.56 125 VAL A O 1
ATOM 993 N N . ILE A 1 126 ? -15.900 11.048 17.192 1.00 93.25 126 ILE A N 1
ATOM 994 C CA . ILE A 1 126 ? -15.501 11.871 18.339 1.00 93.25 126 ILE A CA 1
ATOM 995 C C . ILE A 1 126 ? -16.688 12.709 18.826 1.00 93.25 126 ILE A C 1
ATOM 997 O O . ILE A 1 126 ? -16.990 12.665 20.015 1.00 93.25 126 ILE A O 1
ATOM 1001 N N . ASP A 1 127 ? -17.395 13.394 17.923 1.00 93.12 127 ASP A N 1
ATOM 1002 C CA . ASP A 1 127 ? -18.551 14.240 18.261 1.00 93.12 127 ASP A CA 1
ATOM 1003 C C . ASP A 1 127 ? -19.697 13.447 18.901 1.00 93.12 127 ASP A C 1
ATOM 1005 O O . ASP A 1 127 ? -20.368 13.931 19.808 1.00 93.12 127 ASP A O 1
ATOM 1009 N N . ASN A 1 128 ? -19.914 12.210 18.448 1.00 90.62 128 ASN A N 1
ATOM 1010 C CA . ASN A 1 128 ? -20.966 11.333 18.964 1.00 90.62 128 ASN A CA 1
ATOM 1011 C C . ASN A 1 128 ? -20.569 10.575 20.248 1.00 90.62 128 ASN A C 1
ATOM 1013 O O . ASN A 1 128 ? -21.290 9.660 20.653 1.00 90.62 128 ASN A O 1
ATOM 1017 N N . ASP A 1 129 ? -19.418 10.884 20.861 1.00 90.44 129 ASP A N 1
ATOM 1018 C CA . ASP A 1 129 ? -18.890 10.233 22.073 1.00 90.44 129 ASP A CA 1
ATOM 1019 C C . ASP A 1 129 ? -18.741 8.699 21.969 1.00 90.44 129 ASP A C 1
ATOM 1021 O O . ASP A 1 129 ? -18.679 7.974 22.971 1.00 90.44 129 ASP A O 1
ATOM 1025 N N . THR A 1 130 ? -18.645 8.167 20.748 1.00 90.38 130 THR A N 1
ATOM 1026 C CA . THR A 1 130 ? -18.438 6.726 20.521 1.00 90.38 130 THR A CA 1
ATOM 1027 C C . THR A 1 130 ? -16.979 6.329 20.747 1.00 90.38 130 THR A C 1
ATOM 1029 O O . THR A 1 130 ? -16.710 5.239 21.263 1.00 90.38 130 THR A O 1
ATOM 1032 N N . LEU A 1 131 ? -16.030 7.232 20.470 1.00 90.75 131 LEU A N 1
ATOM 1033 C CA . LEU A 1 131 ? -14.606 7.085 20.782 1.00 90.75 131 LEU A CA 1
ATOM 1034 C C . LEU A 1 131 ? -14.216 7.974 21.969 1.00 90.75 131 LEU A C 1
ATOM 1036 O O . LEU A 1 131 ? -13.696 9.072 21.807 1.00 90.75 131 LEU A O 1
ATOM 1040 N N . LYS A 1 132 ? -14.463 7.485 23.186 1.00 89.12 132 LYS A N 1
ATOM 1041 C CA . LYS A 1 132 ? -14.409 8.291 24.424 1.00 89.12 132 LYS A CA 1
ATOM 1042 C C . LYS A 1 132 ? -13.001 8.656 24.896 1.00 89.12 132 LYS A C 1
ATOM 1044 O O . LYS A 1 132 ? -12.792 9.680 25.536 1.00 89.12 132 LYS A O 1
ATOM 1049 N N . ILE A 1 133 ? -12.029 7.778 24.661 1.00 92.25 133 ILE A N 1
ATOM 1050 C CA . ILE A 1 133 ? -10.687 7.915 25.238 1.00 92.25 133 ILE A CA 1
ATOM 1051 C C . ILE A 1 133 ? -9.832 8.781 24.313 1.00 92.25 133 ILE A C 1
ATOM 1053 O O . ILE A 1 133 ? -9.506 8.361 23.203 1.00 92.25 133 ILE A O 1
ATOM 1057 N N . GLY A 1 134 ? -9.387 9.941 24.808 1.00 91.81 134 GLY A N 1
ATOM 1058 C CA . GLY A 1 134 ? -8.590 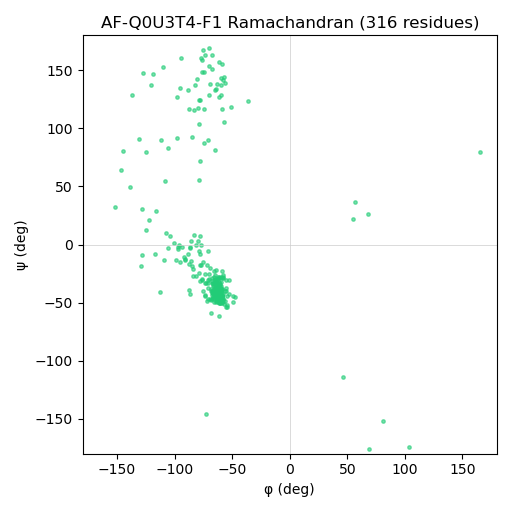10.903 24.034 1.00 91.81 134 GLY A CA 1
ATOM 1059 C C . GLY A 1 134 ? -7.309 10.331 23.412 1.00 91.81 134 GLY A C 1
ATOM 1060 O O . GLY A 1 134 ? -6.914 10.737 22.323 1.00 91.81 134 GLY A O 1
ATOM 1061 N N . LEU A 1 135 ? -6.687 9.325 24.039 1.00 93.44 135 LEU A N 1
ATOM 1062 C CA . LEU A 1 135 ? -5.525 8.637 23.462 1.00 93.44 135 LEU A CA 1
ATOM 1063 C C . LEU A 1 135 ? -5.867 7.908 22.151 1.00 93.44 135 LEU A C 1
ATOM 1065 O O . LEU A 1 135 ? -5.096 7.969 21.197 1.00 93.44 135 LEU A O 1
ATOM 1069 N N . TYR A 1 136 ? -7.026 7.247 22.079 1.00 93.31 136 TYR A N 1
ATOM 1070 C CA . TYR A 1 136 ? -7.449 6.551 20.862 1.00 93.31 136 TYR A CA 1
ATOM 1071 C C . TYR A 1 136 ? -7.956 7.519 19.792 1.00 93.31 136 TYR A C 1
ATOM 1073 O O . TYR A 1 136 ? -7.755 7.255 18.608 1.00 93.31 136 TYR A O 1
ATOM 1081 N N . GLN A 1 137 ? -8.529 8.659 20.191 1.00 93.94 137 GLN A N 1
ATOM 1082 C CA . GLN A 1 137 ? -8.833 9.760 19.270 1.00 93.94 137 GLN A CA 1
ATOM 1083 C C . GLN A 1 137 ? -7.550 10.266 18.598 1.00 93.94 137 GLN A C 1
ATOM 1085 O O . GLN A 1 137 ? -7.471 10.324 17.372 1.00 93.94 137 GLN A O 1
ATOM 1090 N N . ASN A 1 138 ? -6.506 10.540 19.391 1.00 94.38 138 ASN A N 1
ATOM 1091 C CA . ASN A 1 138 ? -5.201 10.938 18.868 1.00 94.38 138 ASN A CA 1
ATOM 1092 C C . ASN A 1 138 ? -4.611 9.861 17.946 1.00 94.38 138 ASN A C 1
ATOM 1094 O O . ASN A 1 138 ? -4.183 10.178 16.841 1.00 94.38 138 ASN A O 1
ATOM 1098 N N . GLN A 1 139 ? -4.674 8.586 18.339 1.00 94.62 139 GLN A N 1
ATOM 1099 C CA . GLN A 1 139 ? -4.187 7.480 17.514 1.00 94.62 139 GLN A CA 1
ATOM 1100 C C . GLN A 1 139 ? -4.932 7.356 16.172 1.00 94.62 139 GLN A C 1
ATOM 1102 O O . GLN A 1 139 ? -4.308 7.031 15.162 1.00 94.62 139 GLN A O 1
ATOM 1107 N N . ALA A 1 140 ? -6.244 7.609 16.136 1.00 94.19 140 ALA A N 1
ATOM 1108 C CA . ALA A 1 140 ? -7.022 7.607 14.898 1.00 94.19 140 ALA A CA 1
ATOM 1109 C C . ALA A 1 140 ? -6.595 8.752 13.964 1.00 94.19 140 ALA A C 1
ATOM 1111 O O . ALA A 1 140 ? -6.328 8.509 12.787 1.00 94.19 140 ALA A O 1
ATOM 1112 N N . ILE A 1 141 ? -6.442 9.967 14.503 1.00 94.44 141 ILE A N 1
ATOM 1113 C CA . ILE A 1 141 ? -5.979 11.143 13.749 1.00 94.44 141 ILE A CA 1
ATOM 1114 C C . ILE A 1 141 ? -4.552 10.926 13.230 1.00 9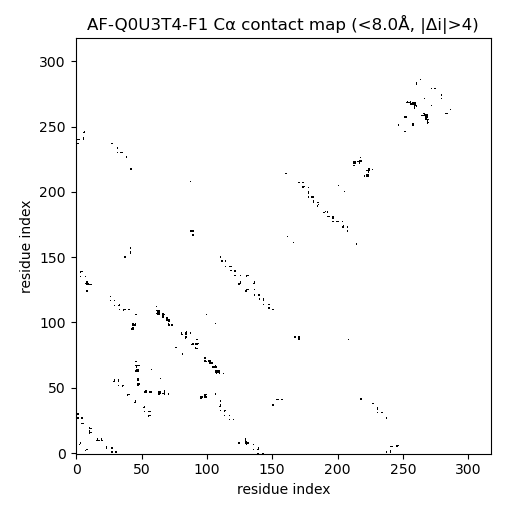4.44 141 ILE A C 1
ATOM 1116 O O . ILE A 1 141 ? -4.288 11.111 12.043 1.00 94.44 141 ILE A O 1
ATOM 1120 N N . THR A 1 142 ? -3.628 10.471 14.080 1.00 96.06 142 THR A N 1
ATOM 1121 C CA . THR A 1 142 ? -2.259 10.135 13.666 1.00 96.06 142 THR A CA 1
ATOM 1122 C C . THR A 1 142 ? -2.243 9.024 12.618 1.00 96.06 142 THR A C 1
ATOM 1124 O O . THR A 1 142 ? -1.412 9.066 11.717 1.00 96.06 142 THR A O 1
ATOM 1127 N N . GLY A 1 143 ? -3.176 8.069 12.678 1.00 95.88 143 GLY A N 1
ATOM 1128 C CA . GLY A 1 143 ? -3.351 7.055 11.640 1.00 95.88 143 GLY A CA 1
ATOM 1129 C C . GLY A 1 143 ? -3.648 7.661 10.266 1.00 95.88 143 GLY A C 1
ATOM 1130 O O . GLY A 1 143 ? -3.013 7.275 9.291 1.00 95.88 143 GLY A O 1
ATOM 1131 N N . ILE A 1 144 ? -4.541 8.652 10.190 1.00 96.06 144 ILE A N 1
ATOM 1132 C CA . ILE A 1 144 ? -4.833 9.376 8.939 1.00 96.06 144 ILE A CA 1
ATOM 1133 C C . ILE A 1 144 ? -3.598 10.139 8.450 1.00 96.06 144 ILE A C 1
ATOM 1135 O O . ILE A 1 144 ? -3.265 10.078 7.268 1.00 96.06 144 ILE A O 1
ATOM 1139 N N . VAL A 1 145 ? -2.883 10.816 9.356 1.00 96.25 145 VAL A N 1
ATOM 1140 C CA . VAL A 1 145 ? -1.639 11.523 9.011 1.00 96.25 145 VAL A CA 1
ATOM 1141 C C . VAL A 1 145 ? -0.608 10.551 8.434 1.00 96.25 145 VAL A C 1
ATOM 1143 O O . VAL A 1 145 ? -0.018 10.843 7.402 1.00 96.25 145 VAL A O 1
ATOM 1146 N N . GLN A 1 146 ? -0.436 9.368 9.030 1.00 97.06 146 GLN A N 1
ATOM 1147 C CA . GLN A 1 146 ? 0.480 8.341 8.525 1.00 97.06 146 GLN A CA 1
ATOM 1148 C C . GLN A 1 146 ? 0.098 7.839 7.126 1.00 97.06 146 GLN A C 1
ATOM 1150 O O . GLN A 1 146 ? 0.985 7.627 6.302 1.00 97.06 146 GLN A O 1
ATOM 1155 N N . LEU A 1 147 ? -1.198 7.687 6.830 1.00 96.62 147 LEU A N 1
ATOM 1156 C CA . LEU A 1 147 ? -1.660 7.339 5.481 1.00 96.62 147 LEU A CA 1
ATOM 1157 C C . LEU A 1 147 ? -1.338 8.455 4.475 1.00 96.62 147 LEU A C 1
ATOM 1159 O O . LEU A 1 147 ? -0.862 8.176 3.375 1.00 96.62 147 LEU A O 1
ATOM 1163 N N . ASN A 1 148 ? -1.533 9.718 4.861 1.00 96.81 148 ASN A N 1
ATOM 1164 C CA . ASN A 1 148 ? -1.192 10.865 4.020 1.00 96.81 148 ASN A CA 1
ATOM 1165 C C . ASN A 1 148 ? 0.324 10.993 3.773 1.00 96.81 148 ASN A C 1
ATOM 1167 O O . ASN A 1 148 ? 0.753 11.268 2.651 1.00 96.81 148 ASN A O 1
ATOM 1171 N N . GLU A 1 149 ? 1.143 10.759 4.800 1.00 97.19 149 GLU A N 1
ATOM 1172 C CA . GLU A 1 149 ? 2.606 10.724 4.684 1.00 97.19 149 GLU A CA 1
ATOM 1173 C C . GLU A 1 149 ? 3.065 9.586 3.767 1.00 97.19 149 GLU A C 1
ATOM 1175 O O . GLU A 1 149 ? 3.930 9.794 2.917 1.00 97.19 149 GLU A O 1
ATOM 1180 N N . ALA A 1 150 ? 2.451 8.401 3.870 1.00 96.25 150 ALA A N 1
ATOM 1181 C CA . ALA A 1 150 ? 2.738 7.285 2.973 1.00 96.25 150 ALA A CA 1
ATOM 1182 C C . ALA A 1 150 ? 2.409 7.641 1.514 1.00 96.25 150 ALA A C 1
ATOM 1184 O O . ALA A 1 150 ? 3.259 7.468 0.639 1.00 96.25 150 ALA A O 1
ATOM 1185 N N . LEU A 1 151 ? 1.218 8.198 1.254 1.00 95.81 151 LEU A N 1
ATOM 1186 C CA . LEU A 1 151 ? 0.823 8.680 -0.074 1.00 95.81 151 LEU A CA 1
ATOM 1187 C C . LEU A 1 151 ? 1.823 9.705 -0.621 1.00 95.81 151 LEU A C 1
ATOM 1189 O O . LEU A 1 151 ? 2.292 9.564 -1.747 1.00 95.81 151 LEU A O 1
ATOM 1193 N N . THR A 1 152 ? 2.185 10.705 0.180 1.00 94.75 152 THR A N 1
ATOM 1194 C CA . THR A 1 152 ? 3.131 11.756 -0.224 1.00 94.75 152 THR A CA 1
ATOM 1195 C C . THR A 1 152 ? 4.531 11.191 -0.473 1.00 94.75 152 THR A C 1
ATOM 1197 O O . THR A 1 152 ? 5.213 11.594 -1.416 1.00 94.75 152 THR A O 1
ATOM 1200 N N . GLY A 1 153 ? 4.965 10.223 0.337 1.00 95.25 153 GLY A N 1
ATOM 1201 C CA . GLY A 1 153 ? 6.232 9.519 0.166 1.00 95.25 153 GLY A CA 1
ATOM 1202 C C . GLY A 1 153 ? 6.290 8.739 -1.146 1.00 95.25 153 GLY A C 1
ATOM 1203 O O . GLY A 1 153 ? 7.274 8.857 -1.877 1.00 95.25 153 GLY A O 1
ATOM 1204 N N . MET A 1 154 ? 5.226 8.003 -1.472 1.00 93.94 154 MET A N 1
ATOM 1205 C CA . MET A 1 154 ? 5.099 7.274 -2.736 1.00 93.94 154 MET A CA 1
ATOM 1206 C C . MET A 1 154 ? 5.000 8.226 -3.937 1.00 93.94 154 MET A C 1
ATOM 1208 O O . MET A 1 154 ? 5.691 8.024 -4.935 1.00 93.94 154 MET A O 1
ATOM 1212 N N . ASP A 1 155 ? 4.245 9.322 -3.815 1.00 91.50 155 ASP A N 1
ATOM 1213 C CA . ASP A 1 155 ? 4.184 10.377 -4.831 1.00 91.50 155 ASP A CA 1
ATOM 1214 C C . ASP A 1 155 ? 5.552 11.006 -5.085 1.00 91.50 155 ASP A C 1
ATOM 1216 O O . ASP A 1 155 ? 5.900 11.260 -6.236 1.00 91.50 155 ASP A O 1
ATOM 1220 N N . ARG A 1 156 ? 6.354 11.233 -4.040 1.00 91.88 156 ARG A N 1
ATOM 1221 C CA . ARG A 1 156 ? 7.712 11.760 -4.192 1.00 91.88 156 ARG A CA 1
ATOM 1222 C C . ARG A 1 156 ? 8.565 10.816 -5.029 1.00 91.88 156 ARG A C 1
ATOM 1224 O O . ARG A 1 156 ? 9.172 11.282 -5.982 1.00 91.88 156 ARG A O 1
ATOM 1231 N N . VAL A 1 157 ? 8.563 9.517 -4.720 1.00 90.00 157 VAL A N 1
ATOM 1232 C CA . VAL A 1 157 ? 9.304 8.513 -5.506 1.00 90.00 157 VAL A CA 1
ATOM 1233 C C . VAL A 1 157 ? 8.830 8.513 -6.964 1.00 90.00 157 VAL A C 1
ATOM 1235 O O . VAL A 1 157 ? 9.649 8.567 -7.876 1.00 90.00 157 VAL A O 1
ATOM 1238 N N . LEU A 1 158 ? 7.515 8.558 -7.193 1.00 87.31 158 LEU A N 1
ATOM 1239 C CA . LEU A 1 158 ? 6.916 8.580 -8.531 1.00 87.31 158 LEU A CA 1
ATOM 1240 C C . LEU A 1 158 ? 7.212 9.872 -9.325 1.00 87.31 158 LEU A C 1
ATOM 1242 O O . LEU A 1 158 ? 7.269 9.876 -10.561 1.00 87.31 158 LEU A O 1
ATOM 1246 N N . GLN A 1 159 ? 7.331 11.005 -8.631 1.00 85.06 159 GLN A N 1
ATOM 1247 C CA . GLN A 1 159 ? 7.531 12.329 -9.223 1.00 85.06 159 GLN A CA 1
ATOM 1248 C C . GLN A 1 159 ? 8.999 12.724 -9.364 1.00 85.06 159 GLN A C 1
ATOM 1250 O O . GLN A 1 159 ? 9.276 13.681 -10.090 1.00 85.06 159 GLN A O 1
ATOM 1255 N N . THR A 1 160 ? 9.927 11.977 -8.762 1.00 86.06 160 THR A N 1
ATOM 1256 C CA . THR A 1 160 ? 11.374 12.159 -8.925 1.00 86.06 160 THR A CA 1
ATOM 1257 C C . THR A 1 160 ? 12.023 11.042 -9.761 1.00 86.06 160 THR A C 1
ATOM 1259 O O . THR A 1 160 ? 12.970 10.419 -9.277 1.00 86.06 160 THR A O 1
ATOM 1262 N N . PRO A 1 161 ? 11.561 10.754 -10.998 1.00 79.50 161 PRO A N 1
ATOM 1263 C CA . PRO A 1 161 ? 12.296 9.851 -11.875 1.00 79.50 161 PRO A CA 1
ATOM 1264 C C . PRO A 1 161 ? 13.623 10.494 -12.293 1.00 79.50 161 PRO A C 1
ATOM 1266 O O . PRO A 1 161 ? 13.787 11.722 -12.220 1.00 79.50 161 PRO A O 1
ATOM 1269 N N . LEU A 1 162 ? 14.558 9.681 -12.794 1.00 80.06 162 LEU A N 1
ATOM 1270 C CA . LEU A 1 162 ? 15.749 10.224 -13.437 1.00 80.06 162 LEU A CA 1
ATOM 1271 C C . LEU A 1 162 ? 15.322 11.142 -14.591 1.00 80.06 162 LEU A C 1
ATOM 1273 O O . LEU A 1 162 ? 14.311 10.891 -15.260 1.00 80.06 162 LEU A O 1
ATOM 1277 N N . PRO A 1 163 ? 16.048 12.245 -14.846 1.00 82.50 163 PRO A N 1
ATOM 1278 C CA . PRO A 1 163 ? 15.664 13.122 -15.935 1.00 82.50 163 PRO A CA 1
ATOM 1279 C C . PRO A 1 163 ? 15.685 12.334 -17.247 1.00 82.50 163 PRO A C 1
ATOM 1281 O O . P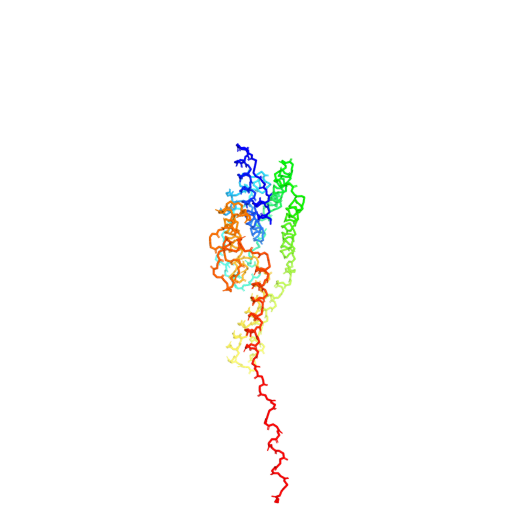RO A 1 163 ? 16.691 11.718 -17.585 1.00 82.50 163 PRO A O 1
ATOM 1284 N N . ILE A 1 164 ? 14.586 12.396 -18.004 1.00 79.06 164 ILE A N 1
ATOM 1285 C CA . ILE A 1 164 ? 14.340 11.575 -19.207 1.00 79.06 164 ILE A CA 1
ATOM 1286 C C . ILE A 1 164 ? 15.495 11.660 -20.226 1.00 79.06 164 ILE A C 1
ATOM 1288 O O . ILE A 1 164 ? 15.783 10.709 -20.944 1.00 79.06 164 ILE A O 1
ATOM 1292 N N . ALA A 1 165 ? 16.197 12.795 -20.282 1.00 82.19 165 ALA A N 1
ATOM 1293 C CA . ALA A 1 165 ? 17.368 12.955 -21.139 1.00 82.19 165 ALA A CA 1
ATOM 1294 C C . ALA A 1 165 ? 18.495 11.953 -20.815 1.00 82.19 165 ALA A C 1
ATOM 1296 O O . ALA A 1 165 ? 19.150 11.479 -21.738 1.00 82.19 165 ALA A O 1
ATOM 1297 N N . TYR A 1 166 ? 18.697 11.601 -19.539 1.00 85.50 166 TYR A N 1
ATOM 1298 C CA . TYR A 1 166 ? 19.707 10.624 -19.126 1.00 85.50 166 TYR A CA 1
ATOM 1299 C C . TYR A 1 166 ? 19.351 9.214 -19.590 1.00 85.50 166 TYR A C 1
ATOM 1301 O O . TYR A 1 166 ? 20.196 8.558 -20.194 1.00 85.50 166 TYR A O 1
ATOM 1309 N N . SER A 1 167 ? 18.113 8.757 -19.378 1.00 82.50 167 SER A N 1
ATOM 1310 C CA . SER A 1 167 ? 17.697 7.414 -19.804 1.00 82.50 167 SER A CA 1
ATOM 1311 C C . SER A 1 167 ? 17.733 7.264 -21.331 1.00 82.50 167 SER A C 1
ATOM 1313 O O . SER A 1 167 ? 18.224 6.256 -21.848 1.00 82.50 167 SER A O 1
ATOM 1315 N N . ILE A 1 168 ? 17.328 8.306 -22.072 1.00 83.94 168 ILE A N 1
ATOM 1316 C CA . ILE A 1 168 ? 17.464 8.353 -23.537 1.00 83.94 168 ILE A CA 1
ATOM 1317 C C . ILE A 1 168 ? 18.936 8.305 -23.960 1.00 83.94 168 ILE A C 1
ATOM 1319 O O . ILE A 1 168 ? 19.283 7.501 -24.826 1.00 83.94 168 ILE A O 1
ATOM 1323 N N . ALA A 1 169 ? 19.797 9.137 -23.367 1.00 88.62 169 ALA A N 1
ATOM 1324 C CA . ALA A 1 169 ? 21.211 9.200 -23.727 1.00 88.62 169 ALA A CA 1
ATOM 1325 C C . ALA A 1 169 ? 21.935 7.877 -23.445 1.00 88.62 169 ALA A C 1
ATOM 1327 O O . ALA A 1 169 ? 22.668 7.397 -24.306 1.00 88.62 169 ALA A O 1
ATOM 1328 N N . ILE A 1 170 ? 21.691 7.254 -22.286 1.00 87.75 170 ILE A N 1
ATOM 1329 C CA . ILE A 1 170 ? 22.267 5.949 -21.933 1.00 87.75 170 ILE A CA 1
ATOM 1330 C C . ILE A 1 170 ? 21.853 4.896 -22.965 1.00 87.75 170 ILE A C 1
ATOM 1332 O O . ILE A 1 170 ? 22.719 4.230 -23.523 1.00 87.75 170 ILE A O 1
ATOM 1336 N N . SER A 1 171 ? 20.559 4.802 -23.297 1.00 86.25 171 SER A N 1
ATOM 1337 C CA . SER A 1 171 ? 20.075 3.854 -24.311 1.00 86.25 171 SER A CA 1
ATOM 1338 C C . SER A 1 171 ? 20.733 4.085 -25.680 1.00 86.25 171 SER A C 1
ATOM 1340 O O . SER A 1 171 ? 21.246 3.147 -26.292 1.00 86.25 171 SER A O 1
ATOM 1342 N N . GLN A 1 172 ? 20.795 5.337 -26.148 1.00 89.75 172 GLN A N 1
ATOM 1343 C CA . GLN A 1 172 ? 21.415 5.677 -27.434 1.00 89.75 172 GLN A CA 1
ATOM 1344 C C . GLN A 1 172 ? 22.909 5.338 -27.472 1.00 89.75 172 GLN A C 1
ATOM 1346 O O . GLN A 1 172 ? 23.371 4.735 -28.440 1.00 89.75 172 GLN A O 1
ATOM 1351 N N . ILE A 1 173 ? 23.657 5.693 -26.424 1.00 91.81 173 ILE A N 1
ATOM 1352 C CA . ILE A 1 173 ? 25.094 5.412 -26.326 1.00 91.81 173 ILE A CA 1
ATOM 1353 C C . ILE A 1 173 ? 25.337 3.902 -26.295 1.00 91.81 173 ILE A C 1
ATOM 1355 O O . ILE A 1 173 ? 26.207 3.424 -27.019 1.00 91.81 173 ILE A O 1
ATOM 1359 N N . THR A 1 174 ? 24.551 3.140 -25.527 1.00 91.94 174 THR A N 1
ATOM 1360 C CA . THR A 1 174 ? 24.642 1.674 -25.488 1.00 91.94 174 THR A CA 1
ATOM 1361 C C . THR A 1 174 ? 24.437 1.061 -26.873 1.00 91.94 174 THR A C 1
ATOM 1363 O O . THR A 1 174 ? 25.245 0.236 -27.302 1.00 91.94 174 THR A O 1
ATOM 1366 N N . TRP A 1 175 ? 23.406 1.491 -27.604 1.00 90.12 175 TRP A N 1
ATOM 1367 C CA . TRP A 1 175 ? 23.139 1.000 -28.957 1.00 90.12 175 TRP A CA 1
ATOM 1368 C C . TRP A 1 175 ? 24.256 1.349 -29.943 1.00 90.12 175 TRP A C 1
ATOM 1370 O O . TRP A 1 175 ? 24.712 0.477 -30.685 1.00 90.12 175 TRP A O 1
ATOM 1380 N N . VAL A 1 176 ? 24.728 2.599 -29.938 1.00 93.69 176 VAL A N 1
ATOM 1381 C CA . VAL A 1 176 ? 25.843 3.032 -30.795 1.00 93.69 176 VAL A CA 1
ATOM 1382 C C . VAL A 1 176 ? 27.112 2.243 -30.474 1.00 93.69 176 VAL A C 1
ATOM 1384 O O . VAL A 1 176 ? 27.774 1.765 -31.392 1.00 93.69 176 VAL A O 1
ATOM 1387 N N . TYR A 1 177 ? 27.421 2.047 -29.190 1.00 94.19 177 TYR A N 1
ATOM 1388 C CA . TYR A 1 177 ? 28.591 1.292 -28.752 1.00 94.19 177 TYR A CA 1
ATOM 1389 C C . TYR A 1 177 ? 28.552 -0.158 -29.244 1.00 94.19 177 TYR A C 1
ATOM 1391 O O . TYR A 1 177 ? 29.502 -0.613 -29.877 1.00 94.19 177 TYR A O 1
ATOM 1399 N N . VAL A 1 178 ? 27.436 -0.865 -29.034 1.00 93.88 178 VAL A N 1
ATOM 1400 C CA . VAL A 1 178 ? 27.280 -2.262 -29.474 1.00 93.88 178 VAL A CA 1
ATOM 1401 C C . VAL A 1 178 ? 27.362 -2.392 -30.999 1.00 93.88 178 VAL A C 1
ATOM 1403 O O . VAL A 1 178 ? 27.975 -3.335 -31.495 1.00 93.88 178 VAL A O 1
ATOM 1406 N N . MET A 1 179 ? 26.805 -1.438 -31.755 1.00 92.38 179 MET A N 1
ATOM 1407 C CA . MET A 1 179 ? 26.912 -1.427 -33.221 1.00 92.38 179 MET A CA 1
ATOM 1408 C C . MET A 1 179 ? 28.329 -1.117 -33.722 1.00 92.38 179 MET A C 1
ATOM 1410 O O . MET A 1 179 ? 28.708 -1.590 -34.791 1.00 92.38 179 MET A O 1
ATOM 1414 N N . MET A 1 180 ? 29.116 -0.339 -32.972 1.00 95.50 180 MET A N 1
ATOM 1415 C CA . MET A 1 180 ? 30.485 0.037 -33.344 1.00 95.50 180 MET A CA 1
ATOM 1416 C C . MET A 1 180 ? 31.527 -1.030 -32.959 1.00 95.50 180 MET A C 1
ATOM 1418 O O . MET A 1 180 ? 32.552 -1.169 -33.628 1.00 95.50 180 MET A O 1
ATOM 1422 N N . LEU A 1 181 ? 31.238 -1.827 -31.928 1.00 94.50 181 LEU A N 1
ATOM 1423 C CA . LEU A 1 181 ? 32.081 -2.899 -31.389 1.00 94.50 181 LEU A CA 1
ATOM 1424 C C . LEU A 1 181 ? 32.651 -3.888 -32.440 1.00 94.50 181 LEU A C 1
ATOM 1426 O O . LEU A 1 181 ? 33.853 -4.162 -32.380 1.00 94.50 181 LEU A O 1
ATOM 1430 N N . PRO A 1 182 ? 31.894 -4.393 -33.441 1.00 94.00 1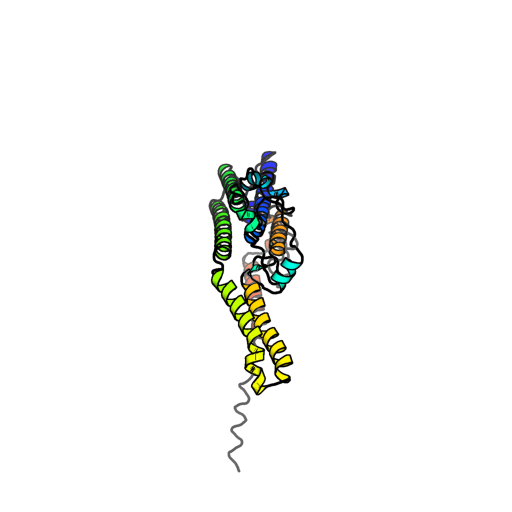82 PRO A N 1
ATOM 1431 C CA . PRO A 1 182 ? 32.453 -5.294 -34.455 1.00 94.00 182 PRO A CA 1
ATOM 1432 C C . PRO A 1 182 ? 33.519 -4.641 -35.339 1.00 94.00 182 PRO A C 1
ATOM 1434 O O . PRO A 1 182 ? 34.461 -5.317 -35.745 1.00 94.00 182 PRO A O 1
ATOM 1437 N N . PHE A 1 183 ? 33.410 -3.338 -35.612 1.00 94.56 183 PHE A N 1
ATOM 1438 C CA . PHE A 1 183 ? 34.415 -2.611 -36.390 1.00 94.56 183 PHE A CA 1
ATOM 1439 C C . PHE A 1 183 ? 35.697 -2.398 -35.585 1.00 94.56 183 PHE A C 1
ATOM 1441 O O . PHE A 1 183 ? 36.784 -2.435 -36.149 1.00 94.56 183 PHE A O 1
ATOM 1448 N N . GLN A 1 184 ? 35.573 -2.220 -34.267 1.00 94.19 184 GLN A N 1
ATOM 1449 C CA . GLN A 1 184 ? 36.712 -2.054 -33.367 1.00 94.19 184 GLN A CA 1
ATOM 1450 C C . GLN A 1 184 ? 37.539 -3.340 -33.227 1.00 94.19 184 GLN A C 1
ATOM 1452 O O . GLN A 1 184 ? 38.759 -3.273 -33.147 1.00 94.19 184 GLN A O 1
ATOM 1457 N N . LEU A 1 185 ? 36.886 -4.504 -33.180 1.00 93.62 185 LEU A N 1
ATOM 1458 C CA . LEU A 1 185 ? 37.537 -5.790 -32.894 1.00 93.62 185 LEU A CA 1
ATOM 1459 C C . LEU A 1 185 ? 37.897 -6.607 -34.145 1.00 93.62 185 LEU A C 1
ATOM 1461 O O . LEU A 1 185 ? 38.437 -7.708 -34.019 1.00 93.62 185 LEU A O 1
ATOM 1465 N N . TRP A 1 186 ? 37.559 -6.135 -35.347 1.00 93.19 186 TRP A N 1
ATOM 1466 C CA . TRP A 1 186 ? 37.770 -6.894 -36.584 1.00 93.19 186 TRP A CA 1
ATOM 1467 C C . TRP A 1 186 ? 39.245 -7.237 -36.829 1.00 93.19 186 TRP A C 1
ATOM 1469 O O . TRP A 1 186 ? 39.553 -8.387 -37.154 1.00 93.19 186 TRP A O 1
ATOM 1479 N N . ASP A 1 187 ? 40.144 -6.269 -36.643 1.00 93.12 187 ASP A N 1
ATOM 1480 C CA . ASP A 1 187 ? 41.561 -6.433 -36.986 1.00 93.12 187 ASP A CA 1
ATOM 1481 C C . ASP A 1 187 ? 42.274 -7.452 -36.080 1.00 93.12 187 ASP A C 1
ATOM 1483 O O . ASP A 1 187 ? 43.119 -8.213 -36.560 1.00 93.12 187 ASP A O 1
ATOM 1487 N N . ASP A 1 188 ? 41.864 -7.541 -34.811 1.00 93.44 188 ASP A N 1
ATOM 1488 C CA . ASP A 1 188 ? 42.463 -8.437 -33.816 1.00 93.44 188 ASP A CA 1
ATOM 1489 C C . ASP A 1 188 ? 41.848 -9.849 -33.826 1.00 93.44 188 ASP A C 1
ATOM 1491 O O . ASP A 1 188 ? 42.568 -10.846 -33.735 1.00 93.44 188 ASP A O 1
ATOM 1495 N N . LEU A 1 189 ? 40.514 -9.964 -33.932 1.00 90.56 189 LEU A N 1
ATOM 1496 C CA . LEU A 1 189 ? 39.788 -11.231 -33.724 1.00 90.56 189 LEU A CA 1
ATOM 1497 C C . LEU A 1 189 ? 39.202 -11.856 -35.006 1.00 90.56 189 LEU A C 1
ATOM 1499 O O . LEU A 1 189 ? 38.823 -13.033 -34.994 1.00 90.56 189 LEU A O 1
ATOM 1503 N N . ARG A 1 190 ? 39.141 -11.122 -36.126 1.00 93.75 190 ARG A N 1
ATOM 1504 C CA . ARG A 1 190 ? 38.587 -11.574 -37.421 1.00 93.75 190 ARG A CA 1
ATOM 1505 C C . ARG A 1 190 ? 37.235 -12.294 -37.281 1.00 93.75 190 ARG A C 1
ATOM 1507 O O . ARG A 1 190 ? 36.234 -11.698 -36.911 1.00 93.75 190 ARG A O 1
ATOM 1514 N N . TRP A 1 191 ? 37.163 -13.593 -37.579 1.00 93.19 191 TRP A N 1
ATOM 1515 C CA . TRP A 1 191 ? 35.912 -14.361 -37.519 1.00 93.19 191 TRP A CA 1
ATOM 1516 C C . TRP A 1 191 ? 35.402 -14.588 -36.090 1.00 93.19 191 TRP A C 1
ATOM 1518 O O . TRP A 1 191 ? 34.196 -14.730 -35.895 1.00 93.19 191 TRP A O 1
ATOM 1528 N N . ILE A 1 192 ? 36.290 -14.575 -35.087 1.00 94.94 192 ILE A N 1
ATOM 1529 C CA . ILE A 1 192 ? 35.917 -14.696 -33.667 1.00 94.94 192 ILE A CA 1
ATOM 1530 C C . ILE A 1 192 ? 35.179 -13.433 -33.193 1.00 94.94 192 ILE A C 1
ATOM 1532 O O . ILE A 1 192 ? 34.398 -13.489 -32.241 1.00 94.94 192 ILE A O 1
ATOM 1536 N N . THR A 1 193 ? 35.335 -12.312 -33.903 1.00 94.75 193 THR A N 1
ATOM 1537 C CA . THR A 1 193 ? 34.616 -11.065 -33.631 1.00 94.75 193 THR A CA 1
ATOM 1538 C C . THR A 1 193 ? 33.105 -11.267 -33.629 1.00 94.75 193 THR A C 1
ATOM 1540 O O . THR A 1 193 ? 32.438 -10.707 -32.771 1.00 94.75 193 THR A O 1
ATOM 1543 N N . ILE A 1 194 ? 32.546 -12.106 -34.508 1.00 92.62 194 ILE A N 1
ATOM 1544 C CA . ILE A 1 194 ? 31.091 -12.324 -34.590 1.00 92.62 194 ILE A CA 1
ATOM 1545 C C . ILE A 1 194 ? 30.522 -12.908 -33.278 1.00 92.62 194 ILE A C 1
ATOM 1547 O O . ILE A 1 194 ? 29.708 -12.231 -32.644 1.00 92.62 194 ILE A O 1
ATOM 1551 N N . PRO A 1 195 ? 30.930 -14.108 -32.811 1.00 95.50 195 PRO A N 1
ATOM 1552 C CA . PRO A 1 195 ? 30.426 -14.652 -31.549 1.00 95.50 195 PRO A CA 1
ATOM 1553 C C . PRO A 1 195 ? 30.839 -13.808 -30.335 1.00 95.50 195 PRO A C 1
ATOM 1555 O O . PRO A 1 195 ? 30.047 -13.663 -29.405 1.00 95.50 195 PRO A O 1
ATOM 1558 N N . GLY A 1 196 ? 32.032 -13.199 -30.354 1.00 94.19 196 GLY A N 1
ATOM 1559 C CA . GLY A 1 196 ? 32.490 -12.308 -29.284 1.00 94.19 196 GLY A CA 1
ATOM 1560 C C . GLY A 1 196 ? 31.612 -11.061 -29.131 1.00 94.19 196 GLY A C 1
ATOM 1561 O O . GLY A 1 196 ? 31.209 -10.725 -28.019 1.00 94.19 196 GLY A O 1
ATOM 1562 N N . CYS A 1 197 ? 31.246 -10.415 -30.242 1.00 95.19 197 CYS A N 1
ATOM 1563 C CA . CYS A 1 197 ? 30.356 -9.254 -30.244 1.00 95.19 197 CYS A CA 1
ATOM 1564 C C . CYS A 1 197 ? 28.939 -9.620 -29.809 1.00 95.19 197 CYS A C 1
ATOM 1566 O O . CYS A 1 197 ? 28.331 -8.853 -29.073 1.00 95.19 197 CYS A O 1
ATOM 1568 N N . ILE A 1 198 ? 28.416 -10.781 -30.220 1.00 95.12 198 ILE A N 1
ATOM 1569 C CA . ILE A 1 198 ? 27.095 -11.256 -29.777 1.00 95.12 198 ILE A CA 1
ATOM 1570 C C . ILE A 1 198 ? 27.081 -11.444 -28.255 1.00 95.12 198 ILE A C 1
ATOM 1572 O O . ILE A 1 198 ? 26.161 -10.977 -27.584 1.00 95.12 198 ILE A O 1
ATOM 1576 N N . PHE A 1 199 ? 28.116 -12.077 -27.698 1.00 96.06 199 PHE A N 1
ATOM 1577 C CA . PHE A 1 199 ? 28.231 -12.278 -26.254 1.00 96.06 199 PHE A CA 1
ATOM 1578 C C . PHE A 1 199 ? 28.382 -10.951 -25.492 1.00 96.06 199 PHE A C 1
ATOM 1580 O O . PHE A 1 199 ? 27.693 -10.724 -24.497 1.00 96.06 199 PHE A O 1
ATOM 1587 N N . ALA A 1 200 ? 29.225 -10.038 -25.985 1.00 94.56 200 ALA A N 1
ATOM 1588 C CA . ALA A 1 200 ? 29.388 -8.708 -25.398 1.00 94.56 200 ALA A CA 1
ATOM 1589 C C . ALA A 1 200 ? 28.091 -7.883 -25.467 1.00 94.56 200 ALA A C 1
ATOM 1591 O O . ALA A 1 200 ? 27.698 -7.269 -24.477 1.00 94.56 200 ALA A O 1
ATOM 1592 N N . ALA A 1 201 ? 27.393 -7.913 -26.607 1.00 94.19 201 ALA A N 1
ATOM 1593 C CA . ALA A 1 201 ? 26.105 -7.255 -26.794 1.00 94.19 201 ALA A CA 1
ATOM 1594 C C . ALA A 1 201 ? 25.065 -7.770 -25.796 1.00 94.19 201 ALA A C 1
ATOM 1596 O O . ALA A 1 201 ? 24.378 -6.964 -25.177 1.00 94.19 201 ALA A O 1
ATOM 1597 N N . TYR A 1 202 ? 24.990 -9.088 -25.593 1.00 93.38 202 TYR A N 1
ATOM 1598 C CA . TYR A 1 202 ? 24.096 -9.689 -24.605 1.00 93.38 202 TYR A CA 1
ATOM 1599 C C . TYR A 1 202 ? 24.365 -9.159 -23.189 1.00 93.38 202 TYR A C 1
ATOM 1601 O O . TYR A 1 202 ? 23.429 -8.748 -22.509 1.00 93.38 202 TYR A O 1
ATOM 1609 N N . ILE A 1 203 ? 25.633 -9.097 -22.763 1.00 94.81 203 ILE A N 1
ATOM 1610 C CA . ILE A 1 203 ? 25.996 -8.573 -21.436 1.00 94.81 203 ILE A CA 1
ATOM 1611 C C . ILE A 1 203 ? 25.631 -7.090 -21.308 1.00 94.81 203 ILE A C 1
ATOM 1613 O O . ILE A 1 203 ? 25.004 -6.692 -20.329 1.00 94.81 203 ILE A O 1
ATOM 1617 N N . ILE A 1 204 ? 26.016 -6.266 -22.283 1.00 93.88 204 ILE A N 1
ATOM 1618 C CA . ILE A 1 204 ? 25.861 -4.807 -22.202 1.00 93.88 204 ILE A CA 1
ATOM 1619 C C . ILE A 1 204 ? 24.386 -4.404 -22.307 1.00 93.88 204 ILE A C 1
ATOM 1621 O O . ILE A 1 204 ? 23.909 -3.603 -21.504 1.00 93.88 204 ILE A O 1
ATOM 1625 N N . ILE A 1 205 ? 23.654 -4.959 -23.278 1.00 91.12 205 ILE A N 1
ATOM 1626 C CA . ILE A 1 205 ? 22.220 -4.691 -23.446 1.00 91.12 205 ILE A CA 1
ATOM 1627 C C . ILE A 1 205 ? 21.443 -5.278 -22.267 1.00 91.12 205 ILE A C 1
ATOM 1629 O O . ILE A 1 205 ? 20.546 -4.613 -21.758 1.00 91.12 205 ILE A O 1
ATOM 1633 N N . GLY A 1 206 ? 21.809 -6.474 -21.795 1.00 90.00 206 GLY A N 1
ATOM 1634 C CA . GLY A 1 206 ? 21.204 -7.093 -20.617 1.00 90.00 206 GLY A CA 1
ATOM 1635 C C . GLY A 1 206 ? 21.353 -6.226 -19.367 1.00 90.00 206 GLY A C 1
ATOM 1636 O O . GLY A 1 206 ? 20.369 -5.960 -18.684 1.00 90.00 206 GLY A O 1
ATOM 1637 N N . LEU A 1 207 ? 22.553 -5.695 -19.109 1.00 91.25 207 LEU A N 1
ATOM 1638 C CA . LEU A 1 207 ? 22.788 -4.774 -17.994 1.00 91.25 207 LEU A CA 1
ATOM 1639 C C . LEU A 1 207 ? 21.956 -3.487 -18.125 1.00 91.25 207 LEU A C 1
ATOM 1641 O O . LEU A 1 207 ? 21.370 -3.027 -17.146 1.00 91.25 207 LEU A O 1
ATOM 1645 N N . ALA A 1 208 ? 21.877 -2.920 -19.332 1.00 88.19 208 ALA A N 1
ATOM 1646 C CA . ALA A 1 208 ? 21.075 -1.727 -19.591 1.00 88.19 208 ALA A CA 1
ATOM 1647 C C . ALA A 1 208 ? 19.563 -1.987 -19.431 1.00 88.19 208 ALA A C 1
ATOM 1649 O O . ALA A 1 208 ? 18.837 -1.101 -18.983 1.00 88.19 208 ALA A O 1
ATOM 1650 N N . ALA A 1 209 ? 19.088 -3.187 -19.780 1.00 84.31 209 ALA A N 1
ATOM 1651 C CA . ALA A 1 209 ? 17.698 -3.598 -19.599 1.00 84.31 209 ALA A CA 1
ATOM 1652 C C . ALA A 1 209 ? 17.340 -3.739 -18.112 1.00 84.31 209 ALA A C 1
ATOM 1654 O O . ALA A 1 209 ? 16.357 -3.146 -17.680 1.00 84.31 209 ALA A O 1
ATOM 1655 N N . ILE A 1 210 ? 18.186 -4.403 -17.315 1.00 87.44 210 ILE A N 1
ATOM 1656 C CA . ILE A 1 210 ? 17.997 -4.525 -15.857 1.00 87.44 210 ILE A CA 1
ATOM 1657 C C . ILE A 1 210 ? 17.943 -3.142 -15.196 1.00 87.44 210 ILE A C 1
ATOM 1659 O O . ILE A 1 210 ? 17.086 -2.882 -14.357 1.00 87.44 210 ILE A O 1
ATOM 1663 N N . GLY A 1 211 ? 18.836 -2.227 -15.594 1.00 85.75 211 GLY A N 1
ATOM 1664 C CA . GLY A 1 211 ? 18.835 -0.859 -15.071 1.00 85.75 211 GLY A CA 1
ATOM 1665 C C . GLY A 1 211 ? 17.529 -0.106 -15.344 1.00 85.75 211 GLY A C 1
ATOM 1666 O O . GLY A 1 211 ? 17.117 0.700 -14.516 1.00 85.75 211 GLY A O 1
ATOM 1667 N N . ARG A 1 212 ? 16.866 -0.394 -16.471 1.00 81.25 212 ARG A N 1
ATOM 1668 C CA . ARG A 1 212 ? 15.565 0.188 -16.822 1.00 81.25 212 ARG A CA 1
ATOM 1669 C C . ARG A 1 212 ? 14.432 -0.406 -15.990 1.00 81.25 212 ARG A C 1
ATOM 1671 O O . ARG A 1 212 ? 13.599 0.348 -15.507 1.00 81.25 212 ARG A O 1
ATOM 1678 N N . GLU A 1 213 ? 14.420 -1.725 -15.808 1.00 82.12 213 GLU A N 1
ATOM 1679 C CA . GLU A 1 213 ? 13.404 -2.404 -14.989 1.00 82.12 213 GLU A CA 1
ATOM 1680 C C . GLU A 1 213 ? 13.448 -1.923 -13.529 1.00 82.12 213 GLU A C 1
ATOM 1682 O O . GLU A 1 213 ? 12.416 -1.671 -12.924 1.00 82.12 213 GLU A O 1
ATOM 1687 N N . ILE A 1 214 ? 14.640 -1.682 -12.973 1.00 84.19 214 ILE A N 1
ATOM 1688 C CA . ILE A 1 214 ? 14.788 -1.200 -11.587 1.00 84.19 214 ILE A CA 1
ATOM 1689 C C . ILE A 1 214 ? 14.359 0.277 -11.419 1.00 84.19 214 ILE A C 1
ATOM 1691 O O . ILE A 1 214 ? 14.110 0.724 -10.299 1.00 84.19 214 ILE A O 1
ATOM 1695 N N . GLU A 1 215 ? 14.257 1.059 -12.501 1.00 82.69 215 GLU A N 1
ATOM 1696 C CA . GLU A 1 215 ? 13.936 2.493 -12.426 1.00 82.69 215 GLU A CA 1
ATOM 1697 C C . GLU A 1 215 ? 12.476 2.764 -12.013 1.00 82.69 215 GLU A C 1
ATOM 1699 O O . GLU A 1 215 ? 12.207 3.772 -11.354 1.00 82.69 215 GLU A O 1
ATOM 1704 N N . ASN A 1 216 ? 11.533 1.879 -12.362 1.00 82.94 216 ASN A N 1
ATOM 1705 C CA . ASN A 1 216 ? 10.105 2.065 -12.094 1.00 82.94 216 ASN A CA 1
ATOM 1706 C C . ASN A 1 216 ? 9.490 0.891 -11.305 1.00 82.94 216 ASN A C 1
ATOM 1708 O O . ASN A 1 216 ? 8.757 0.098 -11.883 1.00 82.94 216 ASN A O 1
ATOM 1712 N N . PRO A 1 217 ? 9.664 0.831 -9.974 1.00 87.75 217 PRO A N 1
ATOM 1713 C CA . PRO A 1 217 ? 9.249 -0.320 -9.165 1.00 87.75 217 PRO A CA 1
ATOM 1714 C C . PRO A 1 217 ? 7.727 -0.484 -9.002 1.00 87.75 217 PRO A C 1
ATOM 1716 O O . PRO A 1 217 ? 7.281 -1.436 -8.367 1.00 87.75 217 PRO A O 1
ATOM 1719 N N . PHE A 1 218 ? 6.919 0.464 -9.486 1.00 90.81 218 PHE A N 1
ATOM 1720 C CA . PHE A 1 218 ? 5.460 0.474 -9.317 1.00 90.81 218 PHE A CA 1
ATOM 1721 C C . PHE A 1 218 ? 4.691 0.069 -10.579 1.00 90.81 218 PHE A C 1
ATOM 1723 O O . PHE A 1 218 ? 3.472 0.250 -10.632 1.00 90.81 218 PHE A O 1
ATOM 1730 N N . GLY A 1 219 ? 5.387 -0.387 -11.620 1.00 85.94 219 GLY A N 1
ATOM 1731 C CA . GLY A 1 219 ? 4.776 -0.765 -12.886 1.00 85.94 219 GLY A CA 1
ATOM 1732 C C . GLY A 1 219 ? 3.996 -2.085 -12.830 1.00 85.94 219 GLY A C 1
ATOM 1733 O O . GLY A 1 219 ? 3.310 -2.405 -11.856 1.00 85.94 219 GLY A O 1
ATOM 1734 N N . ASN A 1 220 ? 4.040 -2.797 -13.954 1.00 84.19 220 ASN A N 1
ATOM 1735 C CA . ASN A 1 220 ? 3.377 -4.085 -14.169 1.00 84.19 220 ASN A CA 1
ATOM 1736 C C . ASN A 1 220 ? 4.377 -5.161 -14.634 1.00 84.19 220 ASN A C 1
ATOM 1738 O O . ASN A 1 220 ? 3.960 -6.205 -15.141 1.00 84.19 220 ASN A O 1
ATOM 1742 N N . ASP A 1 221 ? 5.679 -4.893 -14.535 1.00 82.75 221 ASP A N 1
ATOM 1743 C CA . ASP A 1 221 ? 6.716 -5.832 -14.939 1.00 82.75 221 ASP A CA 1
ATOM 1744 C C . ASP A 1 221 ? 6.869 -6.941 -13.890 1.00 82.75 221 ASP A C 1
ATOM 1746 O O . ASP A 1 221 ? 6.494 -6.803 -12.727 1.00 82.75 221 ASP A O 1
ATOM 1750 N N . VAL A 1 222 ? 7.436 -8.080 -14.295 1.00 83.69 222 VAL A N 1
ATOM 1751 C CA . VAL A 1 222 ? 7.584 -9.261 -13.418 1.00 83.69 222 VAL A CA 1
ATOM 1752 C C . VAL A 1 222 ? 8.460 -8.966 -12.193 1.00 83.69 222 VAL A C 1
ATOM 1754 O O . VAL A 1 222 ? 8.296 -9.598 -11.152 1.00 83.69 222 VAL A O 1
ATOM 1757 N N . ASN A 1 223 ? 9.384 -8.012 -12.326 1.00 84.69 223 ASN A N 1
ATOM 1758 C CA . ASN A 1 223 ? 10.316 -7.605 -11.278 1.00 84.69 223 ASN A CA 1
ATOM 1759 C C . ASN A 1 223 ? 9.817 -6.406 -10.450 1.00 84.69 223 ASN A C 1
ATOM 1761 O O . ASN A 1 223 ? 10.504 -6.000 -9.510 1.00 84.69 223 ASN A O 1
ATOM 1765 N N . ASP A 1 224 ? 8.645 -5.852 -10.778 1.00 90.44 224 ASP A N 1
ATOM 1766 C CA . ASP A 1 224 ? 8.039 -4.752 -10.029 1.00 90.44 224 ASP A CA 1
ATOM 1767 C C . ASP A 1 224 ? 7.421 -5.237 -8.712 1.00 90.44 224 ASP A C 1
ATOM 1769 O O . ASP A 1 224 ? 7.244 -6.431 -8.453 1.00 90.44 224 ASP A O 1
ATOM 1773 N N . LEU A 1 225 ? 7.073 -4.285 -7.847 1.00 91.44 225 LEU A N 1
ATOM 1774 C CA . LEU A 1 225 ? 6.401 -4.582 -6.590 1.00 91.44 225 LEU A CA 1
ATOM 1775 C C . LEU A 1 225 ? 5.005 -5.181 -6.851 1.00 91.44 225 LEU A C 1
ATOM 1777 O O . LEU A 1 225 ? 4.229 -4.604 -7.620 1.00 91.44 225 LEU A O 1
ATOM 1781 N N . PRO A 1 226 ? 4.626 -6.281 -6.169 1.00 94.31 226 PRO A N 1
ATOM 1782 C CA . PRO A 1 226 ? 3.327 -6.927 -6.346 1.00 94.31 226 PRO A CA 1
ATOM 1783 C C . PRO A 1 226 ? 2.222 -6.149 -5.610 1.00 94.31 226 PRO A C 1
ATOM 1785 O O . PRO A 1 226 ? 1.709 -6.581 -4.577 1.00 94.31 226 PRO A O 1
ATOM 1788 N N . LEU A 1 227 ? 1.861 -4.972 -6.131 1.00 94.25 227 LEU A N 1
ATOM 1789 C CA . LEU A 1 227 ? 0.904 -4.060 -5.494 1.00 94.25 227 LEU A CA 1
ATOM 1790 C C . LEU A 1 227 ? -0.493 -4.680 -5.329 1.00 94.25 227 LEU A C 1
ATOM 1792 O O . LEU A 1 227 ? -1.168 -4.383 -4.346 1.00 94.25 227 LEU A O 1
ATOM 1796 N N . GLU A 1 228 ? -0.916 -5.551 -6.251 1.00 93.44 228 GLU A N 1
ATOM 1797 C CA . GLU A 1 228 ? -2.132 -6.369 -6.124 1.00 93.44 228 GLU A CA 1
ATOM 1798 C C . GLU A 1 228 ? -2.119 -7.190 -4.841 1.00 93.44 228 GLU A C 1
ATOM 1800 O O . GLU A 1 228 ? -3.050 -7.091 -4.048 1.00 93.44 228 GLU A O 1
ATOM 1805 N N . ALA A 1 229 ? -1.047 -7.959 -4.633 1.00 95.06 229 ALA A N 1
ATOM 1806 C CA . ALA A 1 229 ? -0.926 -8.856 -3.494 1.00 95.06 229 ALA A CA 1
ATOM 1807 C C . ALA A 1 229 ? -0.921 -8.074 -2.177 1.00 95.06 229 ALA A C 1
ATOM 1809 O O . ALA A 1 229 ? -1.552 -8.497 -1.219 1.00 95.06 229 ALA A O 1
ATOM 1810 N N . TYR A 1 230 ? -0.283 -6.898 -2.140 1.00 95.19 230 TYR A N 1
ATOM 1811 C CA . TYR A 1 230 ? -0.347 -6.026 -0.965 1.00 95.19 230 TYR A CA 1
ATOM 1812 C C . TYR A 1 230 ? -1.760 -5.504 -0.690 1.00 95.19 230 TYR A C 1
ATOM 1814 O O . TYR A 1 230 ? -2.161 -5.429 0.467 1.00 95.19 230 TYR A O 1
ATOM 1822 N N . CYS A 1 231 ? -2.523 -5.134 -1.723 1.00 95.38 231 CYS A N 1
ATOM 1823 C CA . CYS A 1 231 ? -3.904 -4.683 -1.532 1.00 95.38 231 CYS A CA 1
ATOM 1824 C C . CYS A 1 231 ? -4.807 -5.830 -1.057 1.00 95.38 231 CYS A C 1
ATOM 1826 O O . CYS A 1 231 ? -5.602 -5.629 -0.144 1.00 95.38 231 CYS A O 1
ATOM 1828 N N . GLU A 1 232 ? -4.648 -7.024 -1.632 1.00 95.56 232 GLU A N 1
ATOM 1829 C CA . GLU A 1 232 ? -5.384 -8.229 -1.237 1.00 95.56 232 GLU A CA 1
ATOM 1830 C C . GLU A 1 232 ? -5.041 -8.661 0.197 1.00 95.56 232 GLU A C 1
ATOM 1832 O O . GLU A 1 232 ? -5.934 -8.940 0.992 1.00 95.56 232 GLU A O 1
ATOM 1837 N N . GLU A 1 233 ? -3.760 -8.650 0.575 1.00 96.69 233 GLU A N 1
ATOM 1838 C CA . GLU A 1 233 ? -3.320 -8.968 1.938 1.00 96.69 233 GLU A CA 1
ATOM 1839 C C . GLU A 1 233 ? -3.890 -7.975 2.961 1.00 96.69 233 GLU A C 1
ATOM 1841 O O . GLU A 1 233 ? -4.391 -8.385 4.008 1.00 96.69 233 GLU A O 1
ATOM 1846 N N . LEU A 1 234 ? -3.890 -6.675 2.643 1.00 95.44 234 LEU A N 1
ATOM 1847 C CA . LEU A 1 234 ? -4.511 -5.655 3.492 1.00 95.44 234 LEU A CA 1
ATOM 1848 C C . LEU A 1 234 ? -6.022 -5.865 3.639 1.00 95.44 234 LEU A C 1
ATOM 1850 O O . LEU A 1 234 ? -6.554 -5.697 4.738 1.00 95.44 234 LEU A O 1
ATOM 1854 N N . GLU A 1 235 ? -6.705 -6.244 2.559 1.00 94.56 235 GLU A N 1
ATOM 1855 C CA . GLU A 1 235 ? -8.128 -6.567 2.597 1.00 94.56 235 GLU A CA 1
ATOM 1856 C C . GLU A 1 235 ? -8.400 -7.761 3.520 1.00 94.56 235 GLU A C 1
ATOM 1858 O O . GLU A 1 235 ? -9.208 -7.646 4.445 1.00 94.56 235 GLU A O 1
ATOM 1863 N N . LEU A 1 236 ? -7.655 -8.855 3.347 1.00 96.25 236 LEU A N 1
ATOM 1864 C CA . LEU A 1 236 ? -7.752 -10.052 4.183 1.00 96.25 236 LEU A CA 1
ATOM 1865 C C . LEU A 1 236 ? -7.460 -9.762 5.661 1.00 96.25 236 LEU A C 1
ATOM 1867 O O . LEU A 1 236 ? -8.124 -10.311 6.545 1.00 96.25 236 LEU A O 1
ATOM 1871 N N . ASP A 1 237 ? -6.496 -8.890 5.953 1.00 95.69 237 ASP A N 1
ATOM 1872 C CA . ASP A 1 237 ? -6.179 -8.463 7.316 1.00 95.69 237 ASP A CA 1
ATOM 1873 C C . ASP A 1 237 ? -7.344 -7.699 7.962 1.00 95.69 237 ASP A C 1
ATOM 1875 O O . ASP A 1 237 ? -7.676 -7.931 9.132 1.00 95.69 237 ASP A O 1
ATOM 1879 N N . ILE A 1 238 ? -7.990 -6.793 7.219 1.00 94.56 238 ILE A N 1
ATOM 1880 C CA . ILE A 1 238 ? -9.163 -6.056 7.707 1.00 94.56 238 ILE A CA 1
ATOM 1881 C C . ILE A 1 238 ? -10.355 -6.999 7.904 1.00 94.56 238 ILE A C 1
ATOM 1883 O O . ILE A 1 238 ? -11.008 -6.940 8.952 1.00 94.56 238 ILE A O 1
ATOM 1887 N N . ASP A 1 239 ? -10.606 -7.908 6.967 1.00 94.38 239 ASP A N 1
ATOM 1888 C CA . ASP A 1 239 ? -11.672 -8.908 7.072 1.00 94.38 239 ASP A CA 1
ATOM 1889 C C . ASP A 1 239 ? -11.442 -9.848 8.261 1.00 94.38 239 ASP A C 1
ATOM 1891 O O . ASP A 1 239 ? -12.350 -10.131 9.044 1.00 94.38 239 ASP A O 1
ATOM 1895 N N . THR A 1 240 ? -10.193 -10.252 8.493 1.00 94.31 240 THR A N 1
ATOM 1896 C CA . THR A 1 240 ? -9.820 -11.059 9.659 1.00 94.31 240 THR A CA 1
ATOM 1897 C C . THR A 1 240 ? -10.102 -10.313 10.962 1.00 94.31 240 THR A C 1
ATOM 1899 O O . THR A 1 240 ? -10.660 -10.895 11.895 1.00 94.31 240 THR A O 1
ATOM 1902 N N . ILE A 1 241 ? -9.770 -9.018 11.039 1.00 91.56 241 ILE A N 1
ATOM 1903 C CA . ILE A 1 241 ? -10.041 -8.186 12.223 1.00 91.56 241 ILE A CA 1
ATOM 1904 C C . ILE A 1 241 ? -11.550 -8.035 12.466 1.00 91.56 241 ILE A C 1
ATOM 1906 O O . ILE A 1 241 ? -11.972 -8.043 13.623 1.00 91.56 241 ILE A O 1
ATOM 1910 N N . THR A 1 242 ? -12.351 -7.903 11.406 1.00 92.56 242 THR A N 1
ATOM 1911 C CA . THR A 1 242 ? -13.806 -7.678 11.495 1.00 92.56 242 THR A CA 1
ATOM 1912 C C . THR A 1 242 ? -14.630 -8.954 11.631 1.00 92.56 242 THR A C 1
ATOM 1914 O O . THR A 1 242 ? -15.788 -8.894 12.042 1.00 92.56 242 THR A O 1
ATOM 1917 N N . SER A 1 243 ? -14.033 -10.119 11.365 1.00 92.50 243 SER A N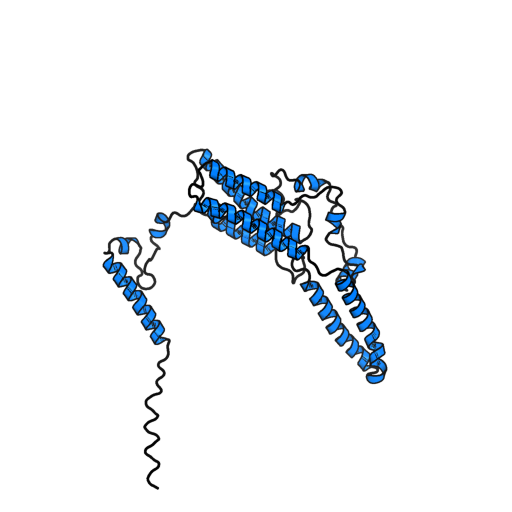 1
ATOM 1918 C CA . SER A 1 243 ? -14.696 -11.426 11.450 1.00 92.50 243 SER A CA 1
ATOM 1919 C C . SER A 1 243 ? -15.264 -11.758 12.836 1.00 92.50 243 SER A C 1
ATOM 1921 O O . SER A 1 243 ? -16.171 -12.583 12.957 1.00 92.50 243 SER A O 1
ATOM 1923 N N . GLN A 1 244 ? -14.738 -11.131 13.892 1.00 88.56 244 GLN A N 1
ATOM 1924 C CA . GLN A 1 244 ? -15.187 -11.316 15.267 1.00 88.56 244 GLN A CA 1
ATOM 1925 C C . GLN A 1 244 ? -15.512 -9.968 15.917 1.00 88.56 244 GLN A C 1
ATOM 1927 O O . GLN A 1 244 ? -14.842 -8.966 15.638 1.00 88.56 244 GLN A O 1
ATOM 1932 N N . PRO A 1 245 ? -16.504 -9.929 16.828 1.00 88.25 245 PRO A N 1
ATOM 1933 C CA . PRO A 1 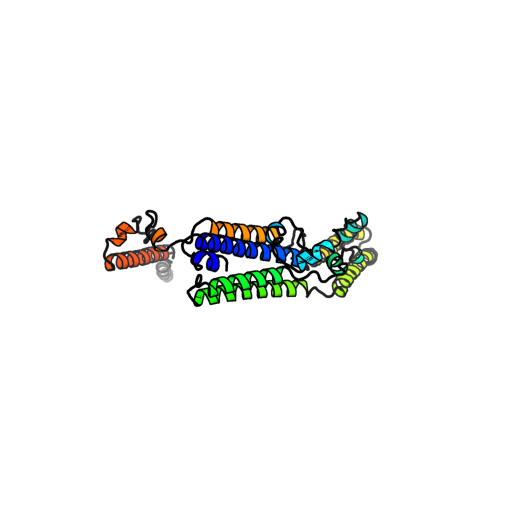245 ? -16.757 -8.738 17.626 1.00 88.25 245 PRO A CA 1
ATOM 1934 C C . PRO A 1 245 ? -15.514 -8.371 18.445 1.00 88.25 245 PRO A C 1
ATOM 1936 O O . PRO A 1 245 ? -14.681 -9.227 18.758 1.00 88.25 245 PRO A O 1
ATOM 1939 N N . ALA A 1 246 ? -15.396 -7.092 18.807 1.00 87.12 246 ALA A N 1
ATOM 1940 C CA . ALA A 1 246 ? -14.259 -6.588 19.568 1.00 87.12 246 ALA A CA 1
ATOM 1941 C C . ALA A 1 246 ? -14.012 -7.449 20.831 1.00 87.12 246 ALA A C 1
ATOM 1943 O O . ALA A 1 246 ? -14.882 -7.530 21.706 1.00 87.12 246 ALA A O 1
ATOM 1944 N N . PRO A 1 247 ? -12.840 -8.105 20.950 1.00 86.94 247 PRO A N 1
ATOM 1945 C CA . PRO A 1 247 ? -12.617 -9.081 22.004 1.00 86.94 247 PRO A CA 1
ATOM 1946 C C . PRO A 1 247 ? -12.524 -8.387 23.360 1.00 86.94 247 PRO A C 1
ATOM 1948 O O . PRO A 1 247 ? -11.724 -7.473 23.568 1.00 86.94 247 PRO A O 1
ATOM 1951 N N . THR A 1 248 ? -13.300 -8.868 24.328 1.00 88.31 248 THR A N 1
ATOM 1952 C CA . THR A 1 248 ? -13.211 -8.377 25.704 1.00 88.31 248 THR A CA 1
ATOM 1953 C C . THR A 1 248 ? -12.169 -9.177 26.480 1.00 88.31 248 THR A C 1
ATOM 1955 O O . THR A 1 248 ? -12.197 -10.407 26.486 1.00 88.31 248 THR A O 1
ATOM 1958 N N . ALA A 1 249 ? -11.276 -8.494 27.210 1.00 88.69 249 ALA A N 1
ATOM 1959 C CA . ALA A 1 249 ? -10.220 -9.124 28.015 1.00 88.69 249 ALA A CA 1
ATOM 1960 C C . ALA A 1 249 ? -10.736 -10.271 28.898 1.00 88.69 249 ALA A C 1
ATOM 1962 O O . ALA A 1 249 ? -10.170 -11.361 28.924 1.00 88.69 249 ALA A O 1
ATOM 1963 N N . ARG A 1 250 ? -11.861 -10.046 29.582 1.00 85.25 250 ARG A N 1
ATOM 1964 C CA . ARG A 1 250 ? -12.484 -11.049 30.451 1.00 85.25 250 ARG A CA 1
ATOM 1965 C C . ARG A 1 250 ? -12.886 -12.320 29.705 1.00 85.25 250 ARG A C 1
ATOM 1967 O O . ARG A 1 250 ? -12.816 -13.392 30.296 1.00 85.25 250 ARG A O 1
ATOM 1974 N N . GLU A 1 251 ? -13.323 -12.189 28.459 1.00 86.44 251 GLU A N 1
ATOM 1975 C CA . GLU A 1 251 ? -13.843 -13.295 27.669 1.00 86.44 251 GLU A CA 1
ATOM 1976 C C . GLU A 1 251 ? -12.725 -14.279 27.339 1.00 86.44 251 GLU A C 1
ATOM 1978 O O . GLU A 1 251 ? -12.777 -15.423 27.774 1.00 86.44 251 GLU A O 1
ATOM 1983 N N . PHE A 1 252 ? -11.663 -13.833 26.663 1.00 86.94 252 PHE A N 1
ATOM 1984 C CA . PHE A 1 252 ? -10.597 -14.744 26.246 1.00 86.94 252 PHE A CA 1
ATOM 1985 C C . PHE A 1 252 ? -9.671 -15.158 27.396 1.00 86.94 252 PHE A C 1
ATOM 1987 O O . PHE A 1 252 ? -9.168 -16.279 27.389 1.00 86.94 252 PHE A O 1
ATOM 1994 N N . MET A 1 253 ? -9.466 -14.307 28.412 1.00 89.00 253 MET A N 1
ATOM 1995 C CA . MET A 1 253 ? -8.627 -14.667 29.563 1.00 89.00 253 MET A CA 1
ATOM 1996 C C . MET A 1 253 ? -9.230 -15.798 30.400 1.00 89.00 253 MET A C 1
ATOM 1998 O O . MET A 1 253 ? -8.482 -16.527 31.047 1.00 89.00 253 MET A O 1
ATOM 2002 N N . ARG A 1 254 ? -10.559 -15.950 30.408 1.00 87.31 254 ARG A N 1
ATOM 2003 C CA . ARG A 1 254 ? -11.253 -17.003 31.164 1.00 87.31 254 ARG A CA 1
ATOM 2004 C C . ARG A 1 254 ? -11.684 -18.197 30.315 1.00 87.31 254 ARG A C 1
ATOM 2006 O O . ARG A 1 254 ? -12.276 -19.111 30.868 1.00 87.31 254 ARG A O 1
ATOM 2013 N N . ARG A 1 255 ? -11.397 -18.212 29.008 1.00 88.31 255 ARG A N 1
ATOM 2014 C CA . ARG A 1 255 ? -11.673 -19.383 28.160 1.00 88.31 255 ARG A CA 1
ATOM 2015 C C . ARG A 1 255 ? -10.938 -20.608 28.706 1.00 88.31 255 ARG A C 1
ATOM 2017 O O . ARG A 1 255 ? -9.778 -20.501 29.103 1.00 88.31 255 ARG A O 1
ATOM 2024 N N . ASP A 1 256 ? -11.583 -21.769 28.647 1.00 82.25 256 ASP A N 1
ATOM 2025 C CA . ASP A 1 256 ? -11.070 -23.018 29.229 1.00 82.25 256 ASP A CA 1
ATOM 2026 C C . ASP A 1 256 ? -9.701 -23.442 28.679 1.00 82.25 256 ASP A C 1
ATOM 2028 O O . ASP A 1 256 ? -8.898 -24.040 29.392 1.00 82.25 256 ASP A O 1
ATOM 2032 N N . GLY A 1 257 ? -9.401 -23.075 27.430 1.00 84.62 257 GLY A N 1
ATOM 2033 C CA . GLY A 1 257 ? -8.109 -23.333 26.790 1.00 84.62 257 GLY A CA 1
ATOM 2034 C C . GLY A 1 257 ? -6.974 -22.392 27.214 1.00 84.62 257 GLY A C 1
ATOM 2035 O O . GLY A 1 257 ? -5.828 -22.624 26.829 1.00 84.62 257 GLY A O 1
ATOM 2036 N N . ASN A 1 258 ? -7.244 -21.329 27.982 1.00 89.69 258 ASN A N 1
ATOM 2037 C CA . ASN A 1 258 ? -6.192 -20.428 28.442 1.00 89.69 258 ASN A CA 1
ATOM 2038 C C . ASN A 1 258 ? -5.380 -21.092 29.560 1.00 89.69 258 ASN A C 1
ATOM 2040 O O . ASN A 1 258 ? -5.895 -21.339 30.653 1.00 89.69 258 ASN A O 1
ATOM 2044 N N . MET A 1 259 ? -4.095 -21.324 29.293 1.00 90.50 259 MET A N 1
ATOM 2045 C CA . MET A 1 259 ? -3.117 -21.889 30.224 1.00 90.50 259 MET A CA 1
ATOM 2046 C C . MET A 1 259 ? -2.084 -20.813 30.604 1.00 90.50 259 MET A C 1
ATOM 2048 O O . MET A 1 259 ? -1.051 -20.691 29.940 1.00 90.50 259 MET A O 1
ATOM 2052 N N . PRO A 1 260 ? -2.309 -20.023 31.678 1.00 87.31 260 PRO A N 1
ATOM 2053 C CA . PRO A 1 260 ? -1.505 -18.826 31.955 1.00 87.31 260 PRO A CA 1
ATOM 2054 C C . PRO A 1 260 ? -0.028 -19.104 32.261 1.00 87.31 260 PRO A C 1
ATOM 2056 O O . PRO A 1 260 ? 0.811 -18.216 32.132 1.00 87.31 260 PRO A O 1
ATOM 2059 N N . ILE A 1 261 ? 0.297 -20.328 32.694 1.00 87.06 261 ILE A N 1
ATOM 2060 C CA . ILE A 1 261 ? 1.653 -20.737 33.098 1.00 87.06 261 ILE A CA 1
ATOM 2061 C C . ILE A 1 261 ? 2.202 -21.833 32.163 1.00 87.06 261 ILE A C 1
ATOM 2063 O O . ILE A 1 261 ? 3.029 -22.655 32.556 1.00 87.06 261 ILE A O 1
ATOM 2067 N N . TRP A 1 262 ? 1.773 -21.855 30.900 1.00 84.94 262 TRP A N 1
ATOM 2068 C CA . TRP A 1 262 ? 2.380 -22.716 29.882 1.00 84.94 262 TRP A CA 1
ATOM 2069 C C . TRP A 1 262 ? 3.883 -22.393 29.686 1.00 84.94 262 TRP A C 1
ATOM 2071 O O . TRP A 1 262 ? 4.268 -21.214 29.770 1.00 84.94 262 TRP A O 1
ATOM 2081 N N . PRO A 1 263 ? 4.766 -23.384 29.432 1.00 85.00 263 PRO A N 1
ATOM 2082 C CA . PRO A 1 263 ? 4.530 -24.838 29.380 1.00 85.00 263 PRO A CA 1
ATOM 2083 C C . PRO A 1 263 ? 4.635 -25.554 30.738 1.00 85.00 263 PRO A C 1
ATOM 2085 O O . PRO A 1 263 ? 4.402 -26.756 30.816 1.00 85.00 263 PRO A O 1
ATOM 2088 N N . LEU A 1 264 ? 4.983 -24.839 31.813 1.00 81.44 264 LEU A N 1
ATOM 2089 C CA . LEU A 1 264 ? 5.237 -25.425 33.135 1.00 81.44 264 LEU A CA 1
ATOM 2090 C C . LEU A 1 264 ? 3.986 -26.076 33.747 1.00 81.44 264 LEU A C 1
ATOM 2092 O O . LEU A 1 264 ? 4.087 -27.046 34.495 1.00 81.44 264 LEU A O 1
ATOM 2096 N N . SER A 1 265 ? 2.801 -25.533 33.461 1.00 83.44 265 SER A N 1
ATOM 2097 C CA . SER A 1 265 ? 1.539 -26.070 33.959 1.00 83.44 265 SER A CA 1
ATOM 2098 C C . SER A 1 265 ? 0.467 -26.099 32.877 1.00 83.44 265 SER A C 1
ATOM 2100 O O . SER A 1 265 ? 0.159 -25.075 32.277 1.00 83.44 265 SER A O 1
ATOM 2102 N N . GLN A 1 266 ? -0.155 -27.269 32.723 1.00 85.94 266 GLN A N 1
ATOM 2103 C CA . GLN A 1 266 ? -1.320 -27.537 31.867 1.00 85.94 266 GLN A CA 1
ATOM 2104 C C . GLN A 1 266 ? -2.650 -27.055 32.478 1.00 85.94 266 GLN A C 1
ATOM 2106 O O . GLN A 1 266 ? -3.728 -27.397 32.006 1.00 85.94 266 GLN A O 1
ATOM 2111 N N . LYS A 1 267 ? -2.601 -26.335 33.605 1.00 86.25 267 LYS A N 1
ATOM 2112 C CA . LYS A 1 267 ? -3.802 -25.921 34.335 1.00 86.25 267 LYS A CA 1
ATOM 2113 C C . LYS A 1 267 ? -4.403 -24.659 33.726 1.00 86.25 267 LYS A C 1
ATOM 2115 O O . LYS A 1 267 ? -3.681 -23.704 33.433 1.00 86.25 267 LYS A O 1
ATOM 2120 N N . ASN A 1 268 ? -5.727 -24.663 33.609 1.00 88.12 268 ASN A N 1
ATOM 2121 C CA . ASN A 1 268 ? -6.508 -23.550 33.085 1.00 88.12 268 ASN A CA 1
ATOM 2122 C C . ASN A 1 268 ? -6.530 -22.341 34.041 1.00 88.12 268 ASN A C 1
ATOM 2124 O O . ASN A 1 268 ? -6.110 -22.418 35.203 1.00 88.12 268 ASN A O 1
ATOM 2128 N N . TYR A 1 269 ? -7.032 -21.210 33.541 1.00 87.62 269 TYR A N 1
ATOM 2129 C CA . TYR A 1 269 ? -7.163 -19.973 34.314 1.00 87.62 269 TYR A CA 1
ATOM 2130 C C . TYR A 1 269 ? -7.943 -20.170 35.624 1.00 87.62 269 TYR A C 1
ATOM 2132 O O . TYR A 1 269 ? -7.502 -19.696 36.669 1.00 87.62 269 TYR A O 1
ATOM 2140 N N . GLU A 1 270 ? -9.063 -20.896 35.601 1.00 86.81 270 GLU A N 1
ATOM 2141 C CA . GLU A 1 270 ? -9.909 -21.101 36.785 1.00 86.81 270 GLU A CA 1
ATOM 2142 C C . GLU A 1 270 ? -9.187 -21.851 37.910 1.00 86.81 270 GLU A C 1
ATOM 2144 O O . GLU A 1 270 ? -9.274 -21.466 39.078 1.00 86.81 270 GLU A O 1
ATOM 2149 N N . SER A 1 271 ? -8.390 -22.867 37.569 1.00 86.75 271 SER A N 1
ATOM 2150 C CA . SER A 1 271 ? -7.601 -23.612 38.551 1.00 86.75 271 SER A CA 1
ATOM 2151 C C . SER A 1 271 ? -6.536 -22.745 39.231 1.00 86.75 271 SER A C 1
ATOM 2153 O O . SER A 1 271 ? -6.244 -22.942 40.415 1.00 86.75 271 SER A O 1
ATOM 2155 N N . TRP A 1 272 ? -5.956 -21.783 38.509 1.00 87.31 272 TRP A N 1
ATOM 2156 C CA . TRP A 1 272 ? -5.005 -20.825 39.079 1.00 87.31 272 TRP A CA 1
ATOM 2157 C C . TRP A 1 272 ? -5.688 -19.666 39.804 1.00 87.31 272 TRP A C 1
ATOM 2159 O O . TRP A 1 272 ? -5.117 -19.146 40.760 1.00 87.31 272 TRP A O 1
ATOM 2169 N N . ALA A 1 273 ? -6.911 -19.301 39.418 1.00 87.94 273 ALA A N 1
ATOM 2170 C CA . ALA A 1 273 ? -7.690 -18.260 40.082 1.00 87.94 273 ALA A CA 1
ATOM 2171 C C . ALA A 1 273 ? -8.016 -18.609 41.546 1.00 87.94 273 ALA A C 1
ATOM 2173 O O . ALA A 1 273 ? -8.109 -17.711 42.378 1.00 87.94 273 ALA A O 1
ATOM 2174 N N . GLY A 1 274 ? -8.139 -19.901 41.873 1.00 87.44 274 GLY A N 1
ATOM 2175 C CA . GLY A 1 274 ? -8.339 -20.379 43.247 1.00 87.44 274 GLY A CA 1
ATOM 2176 C C . GLY A 1 274 ? -7.075 -20.432 44.120 1.00 87.44 274 GLY A C 1
ATOM 2177 O O . GLY A 1 274 ? -7.177 -20.756 45.300 1.00 87.44 274 GLY A O 1
ATOM 2178 N N . ARG A 1 275 ? -5.882 -20.155 43.573 1.00 87.94 275 ARG A N 1
ATOM 2179 C CA . ARG A 1 275 ? -4.601 -20.221 44.304 1.00 87.94 275 ARG A CA 1
ATOM 2180 C C . ARG A 1 275 ? -4.193 -18.862 44.864 1.00 87.94 275 ARG A C 1
ATOM 2182 O O . ARG A 1 275 ? -4.647 -17.818 44.398 1.00 87.94 275 ARG A O 1
ATOM 2189 N N . SER A 1 276 ? -3.301 -18.860 45.856 1.00 92.81 276 SER A N 1
ATOM 2190 C CA . SER A 1 276 ? -2.811 -17.601 46.415 1.00 92.81 276 SER A CA 1
ATOM 2191 C C . SER A 1 276 ? -1.914 -16.861 45.414 1.00 92.81 276 SER A C 1
ATOM 2193 O O . SER A 1 276 ? -1.252 -17.455 44.559 1.00 92.81 276 SER A O 1
ATOM 2195 N N . LYS A 1 277 ? -1.840 -15.530 45.544 1.00 91.31 277 LYS A N 1
ATOM 2196 C CA . LYS A 1 277 ? -0.925 -14.708 44.731 1.00 91.31 277 LYS A CA 1
ATOM 2197 C C . LYS A 1 277 ? 0.539 -15.128 44.908 1.00 91.31 277 LYS A C 1
ATOM 2199 O O . LYS A 1 277 ? 1.331 -14.935 43.989 1.00 91.31 277 LYS A O 1
ATOM 2204 N N . GLN A 1 278 ? 0.894 -15.661 46.076 1.00 90.31 278 GLN A N 1
ATOM 2205 C CA . GLN A 1 278 ? 2.248 -16.112 46.373 1.00 90.31 278 GLN A CA 1
ATOM 2206 C C . GLN A 1 278 ? 2.567 -17.417 45.639 1.00 90.31 278 GLN A C 1
ATOM 2208 O O . GLN A 1 278 ? 3.568 -17.456 44.935 1.00 90.31 278 GLN A O 1
ATOM 2213 N N . ASP A 1 279 ? 1.648 -18.388 45.636 1.00 88.00 279 ASP A N 1
ATOM 2214 C CA . ASP A 1 279 ? 1.806 -19.638 44.872 1.00 88.00 279 ASP A CA 1
ATOM 2215 C C . ASP A 1 279 ? 1.983 -19.381 43.368 1.00 88.00 279 ASP A C 1
ATOM 2217 O O . ASP A 1 279 ? 2.758 -20.058 42.692 1.00 88.00 279 ASP A O 1
ATOM 2221 N N . ILE A 1 280 ? 1.263 -18.389 42.827 1.00 90.62 280 ILE A N 1
ATOM 2222 C CA . ILE A 1 280 ? 1.400 -17.976 41.423 1.00 90.62 280 ILE A CA 1
ATOM 2223 C C . ILE A 1 280 ? 2.791 -17.378 41.176 1.00 90.62 280 ILE A C 1
ATOM 2225 O O . ILE A 1 280 ? 3.448 -17.732 40.199 1.00 90.62 280 ILE A O 1
ATOM 2229 N N . ARG A 1 281 ? 3.265 -16.484 42.054 1.00 90.94 281 ARG A N 1
ATOM 2230 C CA . ARG A 1 281 ? 4.603 -15.877 41.938 1.00 90.94 281 ARG A CA 1
ATOM 2231 C C . ARG A 1 281 ? 5.715 -16.914 42.068 1.00 90.94 281 ARG A C 1
ATOM 2233 O O . ARG A 1 281 ? 6.672 -16.857 41.301 1.00 90.94 281 ARG A O 1
ATOM 2240 N N . ASP A 1 282 ? 5.562 -17.879 42.965 1.00 89.44 282 ASP A N 1
ATOM 2241 C CA . ASP A 1 282 ? 6.516 -18.969 43.146 1.00 89.44 282 ASP A CA 1
ATOM 2242 C C . ASP A 1 282 ? 6.549 -19.883 41.915 1.00 89.44 282 ASP A C 1
ATOM 2244 O O . ASP A 1 282 ? 7.627 -20.224 41.428 1.00 89.44 282 ASP A O 1
ATOM 2248 N N . ALA A 1 283 ? 5.390 -20.197 41.326 1.00 86.44 283 ALA A N 1
ATOM 2249 C CA . ALA A 1 283 ? 5.316 -20.934 40.064 1.00 86.44 283 ALA A CA 1
ATOM 2250 C C . ALA A 1 283 ? 5.998 -20.183 38.904 1.00 86.44 283 ALA A C 1
ATOM 2252 O O . ALA A 1 283 ? 6.703 -20.798 38.102 1.00 86.44 283 ALA A O 1
ATOM 2253 N N . LEU A 1 284 ? 5.851 -18.855 38.834 1.00 87.25 284 LEU A N 1
ATOM 2254 C CA . LEU A 1 284 ? 6.550 -18.020 37.850 1.00 87.25 284 LEU A CA 1
ATOM 2255 C C . LEU A 1 284 ? 8.067 -18.004 38.084 1.00 87.25 284 LEU A C 1
ATOM 2257 O O . LEU A 1 284 ? 8.832 -18.119 37.129 1.00 87.25 284 LEU A O 1
ATOM 2261 N N . MET A 1 285 ? 8.520 -17.921 39.339 1.00 86.38 285 MET A N 1
ATOM 2262 C CA . MET A 1 285 ? 9.946 -18.020 39.665 1.00 86.38 285 MET A CA 1
ATOM 2263 C C . MET A 1 285 ? 10.523 -19.384 39.279 1.00 86.38 285 MET A C 1
ATOM 2265 O O . MET A 1 285 ? 11.624 -19.451 38.731 1.00 86.38 285 MET A O 1
ATOM 2269 N N . THR A 1 286 ? 9.782 -20.468 39.515 1.00 85.81 286 THR A N 1
ATOM 2270 C CA . THR A 1 286 ? 10.176 -21.815 39.087 1.00 85.81 286 THR A CA 1
ATOM 2271 C C . THR A 1 286 ? 10.253 -21.924 37.568 1.00 85.81 286 THR A C 1
ATOM 2273 O O . THR A 1 286 ? 11.216 -22.502 37.070 1.00 85.81 286 THR A O 1
ATOM 2276 N N . LYS A 1 287 ? 9.317 -21.315 36.824 1.00 82.44 287 LYS A N 1
ATOM 2277 C CA . LYS A 1 287 ? 9.371 -21.258 35.352 1.00 82.44 287 LYS A CA 1
ATOM 2278 C C . LYS A 1 287 ? 10.676 -20.621 34.877 1.00 82.44 287 LYS A C 1
ATOM 2280 O O . LYS A 1 287 ? 11.403 -21.220 34.094 1.00 82.44 287 LYS A O 1
ATOM 2285 N N . THR A 1 288 ? 11.012 -19.450 35.412 1.00 82.44 288 THR A N 1
ATOM 2286 C CA . THR A 1 288 ? 12.243 -18.739 35.047 1.00 82.44 288 THR A CA 1
ATOM 2287 C C . THR A 1 288 ? 13.495 -19.544 35.400 1.00 82.44 288 THR A C 1
ATOM 2289 O O . THR A 1 288 ? 14.428 -19.610 34.602 1.00 82.44 288 THR A O 1
ATOM 2292 N N . LYS A 1 289 ? 13.523 -20.200 36.569 1.00 83.94 289 LYS A N 1
ATOM 2293 C CA . LYS A 1 289 ? 14.640 -21.070 36.974 1.00 83.94 289 LYS A CA 1
ATOM 2294 C C . LYS A 1 289 ? 14.785 -22.291 36.062 1.00 83.94 289 LYS A C 1
ATOM 2296 O O . LYS A 1 289 ? 15.910 -22.640 35.715 1.00 83.94 289 LYS A O 1
ATOM 2301 N N . ALA A 1 290 ? 13.676 -22.915 35.665 1.00 78.00 290 ALA A N 1
ATOM 2302 C CA . ALA A 1 290 ? 13.672 -24.040 34.734 1.00 78.00 290 ALA A CA 1
ATOM 2303 C C . ALA A 1 290 ? 14.206 -23.621 33.354 1.00 78.00 290 ALA A C 1
ATOM 2305 O O . ALA A 1 290 ? 15.114 -24.267 32.837 1.00 78.00 290 ALA A O 1
ATOM 2306 N N . ASP A 1 291 ? 13.747 -22.487 32.814 1.00 74.25 291 ASP A N 1
ATOM 2307 C CA . ASP A 1 291 ? 14.242 -21.945 31.540 1.00 74.25 291 ASP A CA 1
ATOM 2308 C C . ASP A 1 291 ? 15.741 -21.592 31.606 1.00 74.25 291 ASP A C 1
ATOM 2310 O O . ASP A 1 291 ? 16.493 -21.859 30.666 1.00 74.25 291 ASP A O 1
ATOM 2314 N N . MET A 1 292 ? 16.211 -21.026 32.725 1.00 76.31 292 MET A N 1
ATOM 2315 C CA . MET A 1 292 ? 17.635 -20.740 32.945 1.00 76.31 292 MET A CA 1
ATOM 2316 C C . MET A 1 292 ? 18.483 -22.013 33.038 1.00 76.31 292 MET A C 1
ATOM 2318 O O . MET A 1 292 ? 19.579 -22.049 32.481 1.00 76.31 292 MET A O 1
ATOM 2322 N N . ALA A 1 293 ? 17.995 -23.055 33.714 1.00 71.88 293 ALA A N 1
ATOM 2323 C CA . ALA A 1 293 ? 18.683 -24.340 33.813 1.00 71.88 293 ALA A CA 1
ATOM 2324 C C . ALA A 1 293 ? 18.785 -25.031 32.444 1.00 71.88 293 ALA A C 1
ATOM 2326 O O . ALA A 1 293 ? 19.862 -25.498 32.075 1.00 71.88 293 ALA A O 1
ATOM 2327 N N . VAL A 1 294 ? 17.705 -25.005 31.653 1.00 68.62 294 VAL A N 1
ATOM 2328 C CA . VAL A 1 294 ? 17.695 -25.498 30.269 1.00 68.62 294 VAL A CA 1
ATOM 2329 C C . VAL A 1 294 ? 18.704 -24.717 29.421 1.00 68.62 294 VAL A C 1
ATOM 2331 O O . VAL A 1 294 ? 19.572 -25.322 28.796 1.00 68.62 294 VAL A O 1
ATOM 2334 N N . ARG A 1 295 ? 18.699 -23.379 29.463 1.00 60.94 295 ARG A N 1
ATOM 2335 C CA . ARG A 1 295 ? 19.693 -22.558 28.740 1.00 60.94 295 ARG A CA 1
ATOM 2336 C C . ARG A 1 295 ? 21.134 -22.831 29.178 1.00 60.94 295 ARG A C 1
ATOM 2338 O O . ARG A 1 295 ? 22.018 -22.867 28.330 1.00 60.94 295 ARG A O 1
ATOM 2345 N N . LYS A 1 296 ? 21.374 -23.063 30.473 1.00 58.84 296 LYS A N 1
ATOM 2346 C CA . LYS A 1 296 ? 22.698 -23.429 30.996 1.00 58.84 296 LYS A CA 1
ATOM 2347 C C . LYS A 1 296 ? 23.145 -24.815 30.519 1.00 58.84 296 LYS A C 1
ATOM 2349 O O . LYS A 1 296 ? 24.331 -25.001 30.313 1.00 58.84 296 LYS A O 1
ATOM 2354 N N . SER A 1 297 ? 22.220 -25.752 30.294 1.00 55.97 297 SER A N 1
ATOM 2355 C CA . SER A 1 297 ? 22.534 -27.067 29.708 1.00 55.97 297 SER A CA 1
ATOM 2356 C C . SER A 1 297 ? 22.837 -27.023 28.202 1.00 55.97 297 SER A C 1
ATOM 2358 O O . SER A 1 297 ? 23.586 -27.860 27.712 1.00 55.97 297 SER A O 1
ATOM 2360 N N . PHE A 1 298 ? 22.317 -26.023 27.474 1.00 51.47 298 PHE A N 1
ATOM 2361 C CA . PHE A 1 298 ? 22.690 -25.750 26.075 1.00 51.47 298 PHE A CA 1
ATOM 2362 C C . PHE A 1 298 ? 24.026 -25.009 25.941 1.00 51.47 298 PHE A C 1
ATOM 2364 O O . PHE A 1 298 ? 24.688 -25.106 24.908 1.00 51.47 298 PHE A O 1
ATOM 2371 N N . ALA A 1 299 ? 24.438 -24.271 26.974 1.00 52.97 299 ALA A N 1
ATOM 2372 C CA . ALA A 1 299 ? 25.793 -23.759 27.084 1.00 52.97 299 ALA A CA 1
ATOM 2373 C C . ALA A 1 299 ? 26.714 -24.928 27.460 1.00 52.97 299 ALA A C 1
ATOM 2375 O O . ALA A 1 299 ? 26.928 -25.203 28.636 1.00 52.97 299 ALA A O 1
ATOM 2376 N N . VAL A 1 300 ? 27.197 -25.643 26.440 1.00 47.47 300 VAL A N 1
ATOM 2377 C CA . VAL A 1 300 ? 28.187 -26.724 26.544 1.00 47.47 300 VAL A CA 1
ATOM 2378 C C . VAL A 1 300 ? 29.217 -26.401 27.630 1.00 47.47 300 VAL A C 1
ATOM 2380 O O . VAL A 1 300 ? 29.877 -25.359 27.581 1.00 47.47 300 VAL A O 1
ATOM 2383 N N . SER A 1 301 ? 29.357 -27.301 28.603 1.00 48.19 301 SER A N 1
ATOM 2384 C CA . SER A 1 301 ? 30.499 -27.337 29.507 1.00 48.19 301 SER A CA 1
ATOM 2385 C C . SER A 1 301 ? 31.761 -27.462 28.660 1.00 48.19 301 SER A C 1
ATOM 2387 O O . SER A 1 301 ? 32.047 -28.514 28.091 1.00 48.19 301 SER A O 1
ATOM 2389 N N . ARG A 1 302 ? 32.513 -26.363 28.541 1.00 46.44 302 ARG A N 1
ATOM 2390 C CA . ARG A 1 302 ? 33.928 -26.412 28.177 1.00 46.44 302 ARG A CA 1
ATOM 2391 C C . ARG A 1 302 ? 34.652 -27.123 29.323 1.00 46.44 302 ARG A C 1
ATOM 2393 O O . ARG A 1 302 ? 35.203 -26.475 30.205 1.00 46.44 302 ARG A O 1
ATOM 2400 N N . ASP A 1 303 ? 34.606 -28.450 29.326 1.00 49.41 303 ASP A N 1
ATOM 2401 C CA . ASP A 1 303 ? 35.602 -29.250 30.028 1.00 49.41 303 ASP A CA 1
ATOM 2402 C C . ASP A 1 303 ? 36.900 -29.129 29.229 1.00 49.41 303 ASP A C 1
ATOM 2404 O O . ASP A 1 303 ? 37.157 -29.858 28.275 1.00 49.41 303 ASP A O 1
ATOM 2408 N N . SER A 1 304 ? 37.694 -28.124 29.579 1.00 46.09 304 SER A N 1
ATOM 2409 C CA . SER A 1 304 ? 39.090 -28.015 29.168 1.00 46.09 304 SER A CA 1
ATOM 2410 C C . SER A 1 304 ? 39.876 -27.354 30.292 1.00 46.09 304 SER A C 1
ATOM 2412 O O . SER A 1 304 ? 40.338 -26.228 30.150 1.00 46.09 304 SER A O 1
ATOM 2414 N N . GLU A 1 305 ? 39.963 -28.019 31.444 1.00 47.28 305 GLU A N 1
ATOM 2415 C CA . GLU A 1 305 ? 40.871 -27.588 32.517 1.00 47.28 305 GLU A CA 1
ATOM 2416 C C . GLU A 1 305 ? 41.357 -28.751 33.408 1.00 47.28 305 GLU A C 1
ATOM 2418 O O . GLU A 1 305 ? 41.623 -28.574 34.594 1.00 47.28 305 GLU A O 1
ATOM 2423 N N . SER A 1 306 ? 41.516 -29.959 32.845 1.00 42.44 306 SER A N 1
ATOM 2424 C CA . SER A 1 306 ? 42.188 -31.070 33.551 1.00 42.44 306 SER A CA 1
ATOM 2425 C C . SER A 1 306 ? 43.316 -31.780 32.792 1.00 42.44 306 SER A C 1
ATOM 2427 O O . SER A 1 306 ? 44.066 -32.504 33.439 1.00 42.44 306 SER A O 1
ATOM 2429 N N . ASP A 1 307 ? 43.541 -31.524 31.497 1.00 42.19 307 ASP A N 1
ATOM 2430 C CA . ASP A 1 307 ? 44.604 -32.219 30.739 1.00 42.19 307 ASP A CA 1
ATOM 2431 C C . ASP A 1 307 ? 45.936 -31.453 30.613 1.00 42.19 307 ASP A C 1
ATOM 2433 O O . ASP A 1 307 ? 46.929 -32.011 30.152 1.00 42.19 307 ASP A O 1
ATOM 2437 N N . GLU A 1 308 ? 46.036 -30.211 31.098 1.00 43.00 308 GLU A N 1
ATOM 2438 C CA . GLU A 1 308 ? 47.274 -29.417 30.960 1.00 43.00 308 GLU A CA 1
ATOM 2439 C C . GLU A 1 308 ? 48.318 -29.650 32.072 1.00 43.00 308 GLU A C 1
ATOM 2441 O O . GLU A 1 308 ? 49.423 -29.115 32.014 1.00 43.00 308 GLU A O 1
ATOM 2446 N N . LYS A 1 309 ? 48.022 -30.489 33.078 1.00 42.69 309 LYS A N 1
ATOM 2447 C CA . LYS A 1 309 ? 48.970 -30.812 34.167 1.00 42.69 309 LYS A CA 1
ATOM 2448 C C . LYS A 1 309 ? 49.604 -32.203 34.105 1.00 42.69 309 LYS A C 1
ATOM 2450 O O . LYS A 1 309 ? 50.482 -32.479 34.916 1.00 42.69 309 LYS A O 1
ATOM 2455 N N . ALA A 1 310 ? 49.242 -33.049 33.139 1.00 42.56 310 ALA A N 1
ATOM 2456 C CA . ALA A 1 310 ? 49.866 -34.368 32.968 1.00 42.56 310 ALA A CA 1
ATOM 2457 C C . ALA A 1 310 ? 51.022 -34.386 31.942 1.00 42.56 310 ALA A C 1
ATOM 2459 O O . ALA A 1 310 ? 51.824 -35.316 31.940 1.00 42.56 310 ALA A O 1
ATOM 2460 N N . GLY A 1 311 ? 51.151 -33.354 31.098 1.00 41.34 311 GLY A N 1
ATOM 2461 C CA . GLY A 1 311 ? 52.160 -33.296 30.029 1.00 41.34 311 GLY A CA 1
ATOM 2462 C C . GLY A 1 311 ? 53.524 -32.708 30.413 1.00 41.34 311 GLY A C 1
ATOM 2463 O O . GLY A 1 311 ? 54.452 -32.786 29.617 1.00 41.34 311 GLY A O 1
ATOM 2464 N N . HIS A 1 312 ? 53.677 -32.132 31.612 1.00 46.78 312 HIS A N 1
ATOM 2465 C CA . HIS A 1 312 ? 54.892 -31.390 31.993 1.00 46.78 312 HIS A CA 1
ATOM 2466 C C . HIS A 1 312 ? 55.814 -32.102 33.002 1.00 46.78 312 HIS A C 1
ATOM 2468 O O . HIS A 1 312 ? 56.769 -31.496 33.482 1.00 46.78 312 HIS A O 1
ATOM 2474 N N . THR A 1 313 ? 55.581 -33.386 33.309 1.00 46.78 313 THR A N 1
ATOM 2475 C CA . THR A 1 313 ? 56.405 -34.162 34.268 1.00 46.78 313 THR A CA 1
ATOM 2476 C C . THR A 1 313 ? 57.033 -35.428 33.665 1.00 46.78 313 THR A C 1
ATOM 2478 O O . THR A 1 313 ? 57.406 -36.337 34.395 1.00 46.78 313 THR A O 1
ATOM 2481 N N . LEU A 1 314 ? 57.177 -35.506 32.336 1.00 50.16 314 LEU A N 1
ATOM 2482 C CA . LEU A 1 314 ? 57.860 -36.625 31.656 1.00 50.16 314 LEU A CA 1
ATOM 2483 C C . LEU A 1 314 ? 58.946 -36.165 30.668 1.00 50.16 314 LEU A C 1
ATOM 2485 O O . LEU A 1 314 ? 59.228 -36.838 29.681 1.00 50.16 314 LEU A O 1
ATOM 2489 N N . GLN A 1 315 ? 59.582 -35.022 30.938 1.00 46.84 315 GLN A N 1
ATOM 2490 C CA . GLN A 1 315 ? 60.782 -34.591 30.211 1.00 46.84 315 GLN A CA 1
ATOM 2491 C C . GLN A 1 315 ? 61.831 -33.989 31.159 1.00 46.84 315 GLN A C 1
ATOM 2493 O O . GLN A 1 315 ? 62.347 -32.898 30.951 1.00 46.84 315 GLN A O 1
ATOM 2498 N N . GLN A 1 316 ? 62.110 -34.715 32.241 1.00 47.31 316 GLN A N 1
ATOM 2499 C CA . GLN A 1 316 ? 63.329 -34.634 33.048 1.00 47.31 316 GLN A CA 1
ATOM 2500 C C . GLN A 1 316 ? 63.615 -36.064 33.513 1.00 47.31 316 GLN A C 1
ATOM 2502 O O . GLN A 1 316 ? 63.142 -36.449 34.571 1.00 47.31 316 GLN A O 1
ATOM 2507 N N . ASP A 1 317 ? 64.209 -36.870 32.630 1.00 45.41 317 ASP A N 1
ATOM 2508 C CA . ASP A 1 317 ? 65.043 -38.054 32.916 1.00 45.41 317 ASP A CA 1
ATOM 2509 C C . ASP A 1 317 ? 65.195 -38.880 31.624 1.00 45.41 317 ASP A C 1
ATOM 2511 O O . ASP A 1 317 ? 64.465 -39.846 31.400 1.00 45.41 317 ASP A O 1
ATOM 2515 N N . ALA A 1 318 ? 66.104 -38.429 30.746 1.00 39.25 318 ALA A N 1
ATOM 2516 C CA . ALA A 1 318 ? 66.901 -39.197 29.771 1.00 39.25 318 ALA A CA 1
ATOM 2517 C C . ALA A 1 318 ? 67.679 -38.236 28.858 1.00 39.25 318 ALA A C 1
ATOM 2519 O O . ALA A 1 318 ? 67.027 -37.391 28.201 1.00 39.25 318 ALA A O 1
#

pLDDT: mean 85.06, std 13.05, range [39.25, 97.19]

InterPro domains:
  IPR044669 Voltage-dependent anion channel-forming protein YneE/VCCN1/2-like [PF25539] (2-238)
  IPR044669 Voltage-dependent anion channel-forming protein YneE/VCCN1/2-like [PTHR33281] (1-309)

Foldseek 3Di:
DLCLLQFQQAADPDPSSVVSLVLSVLLLLLVLLLLVLLLCVLQLNAAQPDPSNCVNPVPDPFLLPVQRVQFDDDDDQDPVLVVCVVLLPLVSDDDSNPRVVNRPDHNGRVSVSSLVVSVVSLVVSVVVCRNVDVVSSVVSVVVSVVSVVVSVVSVVLSVDFDDSVVLNVLSVVLVVCLVCQLVVCCVPQPVNSVVVSVVVNCVSSVVSVVVVCVRRQSHDDPNHDPSVVVSVVSVVVSCVSVVDHNDDPVVVQQPQCDDPLPPLDPHHPVVCVPDDPVVVVVSVVVSVVVVVVVVVVVVDPPPDDDPPPPPPPPPPDD

Organism: Phaeosphaeria nodorum (strain SN15 / ATCC MYA-4574 / FGSC 10173) (NCBI:txid321614)

Secondary structure (DSSP, 8-state):
-HHHHHHHSPPPSTHHHHHHHHHHHHHHHHHHHHHHHHHHHHTT--SS--HHHHHHHTTS--HHHHHHTTSPPPPPPPHHHHHHHHTT-TTTSPPTTHHHHH-SS----HHHHHHHHHHHHHHHHHHTTSS--HHHHHHHHHHHHHHHHHHHHHHHHHH-PPPHHHHHHHHHHHHHHHHHHHHHHHHHHGGGHHHHHHHHHHHHHHHHHHHHHTT-TTSSSTTS--HHHHHHHHHHHHHHHHTSPPPPHHHHHTSTT--TTTTT----HHHHHTS-HHHHHHHHHHHHHHHHHHHHHHS-----SSSTTSSSSSSS--

Radius of gyration: 32.66 Å; Cα contacts (8 Å, |Δi|>4): 235; chains: 1; bounding box: 98×58×84 Å

Nearest PDB structures (foldseek):
  6iv2-assembly1_D  TM=8.308E-01  e=2.495E-06  Klebsiella pneumoniae IS53
  4wd7-assembly1_C  TM=8.289E-01  e=1.889E-06  Klebsiella pneumoniae UHKPC96
  6ivn-assembly1_C  TM=8.194E-01  e=3.004E-06  Klebsiella pneumoniae
  5x87-assembly1_D  TM=8.323E-01  e=1.004E-05  Klebsiella pneumoniae
  6ivo-assembly1_A  TM=8.024E-01  e=9.149E-06  Klebsiella pneumoniae